Protein AF-A0A9Q0R8H6-F1 (afdb_monomer_lite)

Foldseek 3Di:
DVCVVDDPDDPDPVNVVVVVVVVVVVVVVPPDDPDDDAFEKEFEWEWDQDPVRFIWTKWFQFCDDDNHRDTDGQMDTADDPHDNQVRNQVSCCQAWVFGWDDWDWDDWDQDQPPHVVTGYIYTYTYTYTPDRPDATDGHDGGPGMGIDGPVVVVVCVVPCPVPVVVVVVVVVVCCCVVPVVCCCVVPVVVVVVCCCVVPVVVVCCCVVCCCCCVPVVVVVVCCCVPPVVVVVVVVCVVVCCCCCCVVVVCCCCVVVVCCCVPPVVVVVVVVVVVCCVPPPVVVVVPPPPPPDPPPVVVVVVVVVCVVVPVDD

Structure (mmCIF, N/CA/C/O backbone):
data_AF-A0A9Q0R8H6-F1
#
_entry.id   AF-A0A9Q0R8H6-F1
#
loop_
_atom_site.group_PDB
_atom_site.id
_atom_site.type_symbol
_atom_site.label_atom_id
_atom_site.label_alt_id
_atom_site.label_comp_id
_atom_site.label_asym_id
_atom_site.label_entity_id
_atom_site.label_seq_id
_atom_site.pdbx_PDB_ins_code
_atom_site.Cartn_x
_atom_site.Cartn_y
_atom_site.Cartn_z
_atom_site.occupancy
_atom_site.B_iso_or_equiv
_atom_site.auth_seq_id
_atom_site.auth_comp_id
_atom_site.auth_asym_id
_atom_site.auth_atom_id
_atom_site.pdbx_PDB_model_num
ATOM 1 N N . MET A 1 1 ? -34.107 30.288 18.872 1.00 45.19 1 MET A N 1
ATOM 2 C CA . MET A 1 1 ? -32.702 30.709 18.652 1.00 45.19 1 MET A CA 1
ATOM 3 C C . MET A 1 1 ? -32.597 32.144 18.128 1.00 45.19 1 MET A C 1
ATOM 5 O O . MET A 1 1 ? -31.905 32.921 18.761 1.00 45.19 1 MET A O 1
ATOM 9 N N . LEU A 1 2 ? -33.315 32.544 17.066 1.00 39.12 2 LEU A N 1
ATOM 10 C CA . LEU A 1 2 ? -33.269 33.928 16.547 1.00 39.12 2 LEU A CA 1
ATOM 11 C C . LEU A 1 2 ? -33.950 34.992 17.438 1.00 39.12 2 LEU A C 1
ATOM 13 O O . LEU A 1 2 ? -33.496 36.128 17.455 1.00 39.12 2 LEU A O 1
ATOM 17 N N . GLU A 1 3 ? -34.973 34.644 18.226 1.00 43.97 3 GLU A N 1
ATOM 18 C CA . GLU A 1 3 ? -35.602 35.595 19.171 1.00 43.97 3 GLU A CA 1
ATOM 19 C C . GLU A 1 3 ? -34.730 35.931 20.391 1.00 43.97 3 GLU A C 1
ATOM 21 O O . GLU A 1 3 ? -34.920 36.974 21.003 1.00 43.97 3 GLU A O 1
ATOM 26 N N . ASN A 1 4 ? -33.736 35.097 20.721 1.00 52.31 4 ASN A N 1
ATOM 27 C CA . ASN A 1 4 ? -32.801 35.383 21.816 1.00 52.31 4 ASN A CA 1
ATOM 28 C C . ASN A 1 4 ? -31.619 36.260 21.373 1.00 52.31 4 ASN A C 1
ATOM 30 O O . ASN A 1 4 ? -30.891 36.759 22.224 1.00 52.31 4 ASN A O 1
ATOM 34 N N . PHE A 1 5 ? -31.414 36.439 20.063 1.00 49.72 5 PHE A N 1
ATOM 35 C CA . PHE A 1 5 ? -30.310 37.240 19.520 1.00 49.72 5 PHE A CA 1
ATOM 36 C C . PHE A 1 5 ? -30.688 38.716 19.339 1.00 49.72 5 PHE A C 1
ATOM 38 O O . PHE A 1 5 ? -29.840 39.598 19.416 1.00 49.72 5 PHE A O 1
ATOM 45 N N . PHE A 1 6 ? -31.976 38.991 19.135 1.00 50.50 6 PHE A N 1
ATOM 46 C CA . PHE A 1 6 ? -32.523 40.336 19.029 1.00 50.50 6 PHE A CA 1
ATOM 47 C C . PHE A 1 6 ? -33.477 40.515 20.203 1.00 50.50 6 PHE A C 1
ATOM 49 O O . PHE A 1 6 ? -34.621 40.072 20.134 1.00 50.50 6 PHE A O 1
ATOM 56 N N . GLY A 1 7 ? -32.980 41.077 21.308 1.00 45.81 7 GLY A N 1
ATOM 57 C CA . GLY A 1 7 ? -33.775 41.324 22.512 1.00 45.81 7 GLY A CA 1
ATOM 58 C C . GLY A 1 7 ? -35.126 41.978 22.197 1.00 45.81 7 GLY A C 1
ATOM 59 O O . GLY A 1 7 ? -35.294 42.599 21.150 1.00 45.81 7 GLY A O 1
ATOM 60 N N . LYS A 1 8 ? -36.101 41.809 23.100 1.00 49.22 8 LYS A N 1
ATOM 61 C CA . LYS A 1 8 ? -37.488 42.298 22.981 1.00 49.22 8 LYS A CA 1
ATOM 62 C C . LYS A 1 8 ? -37.566 43.828 22.793 1.00 49.22 8 LYS A C 1
ATOM 64 O O . LYS A 1 8 ? -37.945 44.546 23.709 1.00 49.22 8 LYS A O 1
ATOM 69 N N . SER A 1 9 ? -37.251 44.341 21.611 1.00 50.94 9 SER A N 1
ATOM 70 C CA . SER A 1 9 ? -37.537 45.714 21.203 1.00 50.94 9 SER A CA 1
ATOM 71 C C . SER A 1 9 ? -37.537 45.831 19.674 1.00 50.94 9 SER A C 1
ATOM 73 O O . SER A 1 9 ? -36.558 45.559 18.990 1.00 50.94 9 SER A O 1
ATOM 75 N N . ASN A 1 10 ? -38.704 46.207 19.143 1.00 53.12 10 ASN A N 1
ATOM 76 C CA . ASN A 1 10 ? -38.943 46.780 17.815 1.00 53.12 10 ASN A CA 1
ATOM 77 C C . ASN A 1 10 ? -38.142 46.206 16.633 1.00 53.12 10 ASN A C 1
ATOM 79 O O . ASN A 1 10 ? -37.457 46.928 15.911 1.00 53.12 10 ASN A O 1
ATOM 83 N N . LEU A 1 11 ? -38.342 44.921 16.333 1.00 54.12 11 LEU A N 1
ATOM 84 C CA . LEU A 1 11 ? -38.109 44.436 14.973 1.00 54.12 11 LEU A CA 1
ATOM 85 C C . LEU A 1 11 ? -39.125 45.115 14.042 1.00 54.12 11 LEU A C 1
ATOM 87 O O . LEU A 1 11 ? -40.318 44.802 14.084 1.00 54.12 11 LEU A O 1
ATOM 91 N N . THR A 1 12 ? -38.657 46.042 13.205 1.00 63.12 12 THR A N 1
ATOM 92 C CA . THR A 1 12 ? -39.459 46.622 12.124 1.00 63.12 12 THR A CA 1
ATOM 93 C C . THR A 1 12 ? -40.003 45.506 11.227 1.00 63.12 12 THR A C 1
ATOM 95 O O . 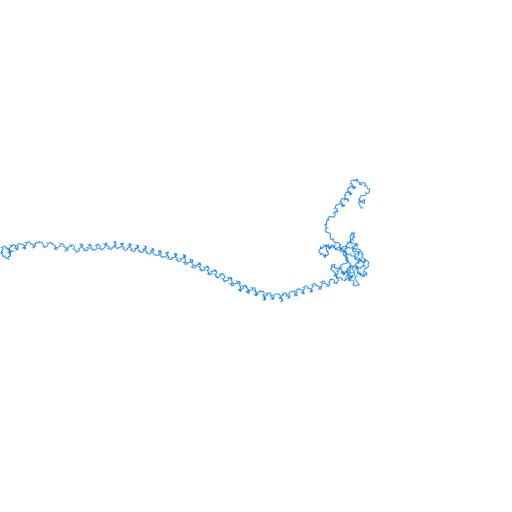THR A 1 12 ? -39.419 44.424 11.106 1.00 63.12 12 THR A O 1
ATOM 98 N N . ASN A 1 13 ? -41.140 45.754 10.570 1.00 58.62 13 ASN A N 1
ATOM 99 C CA . ASN A 1 13 ? -41.790 44.779 9.683 1.00 58.62 13 ASN A CA 1
ATOM 100 C C . ASN A 1 13 ? -40.827 44.230 8.602 1.00 58.62 13 ASN A C 1
ATOM 102 O O . ASN A 1 13 ? -40.983 43.101 8.139 1.00 58.62 13 ASN A O 1
ATOM 106 N N . CYS A 1 14 ? -39.794 45.006 8.250 1.00 55.69 14 CYS A N 1
ATOM 107 C CA . CYS A 1 14 ? -38.715 44.617 7.347 1.00 55.69 14 CYS A CA 1
ATOM 108 C C . CYS A 1 14 ? -37.808 43.520 7.928 1.00 55.69 14 CYS A C 1
ATOM 110 O O . CYS A 1 14 ? -37.552 42.534 7.245 1.00 55.69 14 CYS A O 1
ATOM 112 N N . SER A 1 15 ? -37.384 43.618 9.191 1.00 61.09 15 SER A N 1
ATOM 113 C CA . SER A 1 15 ? -36.496 42.628 9.822 1.00 61.09 15 SER A CA 1
ATOM 114 C C . SER A 1 15 ? -37.184 41.275 10.023 1.00 61.09 15 SER A C 1
ATOM 116 O O . SER A 1 15 ? -36.577 40.229 9.797 1.00 61.09 15 SER A O 1
ATOM 118 N N . LYS A 1 16 ? -38.483 41.275 10.361 1.00 63.62 16 LYS A N 1
ATOM 119 C CA . LYS A 1 16 ? -39.285 40.039 10.414 1.00 63.62 16 LYS A CA 1
ATOM 120 C C . LYS A 1 16 ? -39.476 39.426 9.027 1.00 63.62 16 LYS A C 1
ATOM 122 O O . LYS A 1 16 ? -39.297 38.220 8.876 1.00 63.62 16 LYS A O 1
ATOM 127 N N . LYS A 1 17 ? -39.779 40.240 8.006 1.00 66.06 17 LYS A N 1
ATOM 128 C CA . LYS A 1 17 ? -39.892 39.773 6.613 1.00 66.06 17 LYS A CA 1
ATOM 129 C C . LYS A 1 17 ? -38.563 39.253 6.066 1.00 66.06 17 LYS A C 1
ATOM 131 O O . LYS A 1 17 ? -38.577 38.245 5.375 1.00 66.06 17 LYS A O 1
ATOM 136 N N . PHE A 1 18 ? -37.435 39.868 6.416 1.00 69.69 18 PHE A N 1
ATOM 137 C CA . PHE A 1 18 ? -36.104 39.410 6.018 1.00 69.69 18 PHE A CA 1
ATOM 138 C C . PHE A 1 18 ? -35.715 38.098 6.714 1.00 69.69 18 PHE A C 1
ATOM 140 O O . PHE A 1 18 ? -35.241 37.176 6.056 1.00 69.69 18 PHE A O 1
ATOM 147 N N . GLY A 1 19 ? -36.005 37.956 8.013 1.00 70.00 19 GLY A N 1
ATOM 148 C CA . GLY A 1 19 ? -35.823 36.694 8.738 1.00 70.00 19 GLY A CA 1
ATOM 149 C C . GLY A 1 19 ? -36.680 35.554 8.172 1.00 70.00 19 GLY A C 1
ATOM 150 O O . GLY A 1 19 ? -36.177 34.455 7.939 1.00 70.00 19 GLY A O 1
ATOM 151 N N . LEU A 1 20 ? -37.956 35.820 7.871 1.00 67.31 20 LEU A N 1
ATOM 152 C CA . LEU A 1 20 ? -38.853 34.863 7.209 1.00 67.31 20 LEU A CA 1
ATOM 153 C C . LEU A 1 20 ? -38.397 34.534 5.782 1.00 67.31 20 LEU A C 1
ATOM 155 O O . LEU A 1 20 ? -38.400 33.364 5.409 1.00 67.31 20 LEU A O 1
ATOM 159 N N . PHE A 1 21 ? -37.951 35.530 5.012 1.00 69.75 21 PHE A N 1
ATOM 160 C CA . PHE A 1 21 ? -37.397 35.352 3.670 1.00 69.75 21 PHE A CA 1
ATOM 161 C C . PHE A 1 21 ? -36.134 34.488 3.692 1.00 69.75 21 PHE A C 1
ATOM 163 O O . PHE A 1 21 ? -36.005 33.593 2.861 1.00 69.75 21 PHE A O 1
ATOM 170 N N . LEU A 1 22 ? -35.231 34.688 4.656 1.00 70.00 22 LEU A N 1
ATOM 171 C CA . LEU A 1 22 ? -34.041 33.853 4.829 1.00 70.00 22 LEU A CA 1
ATOM 172 C C . LEU A 1 22 ? -34.412 32.414 5.181 1.00 70.00 22 LEU A C 1
ATOM 174 O O . LEU A 1 22 ? -33.943 31.495 4.522 1.00 70.00 22 LEU A O 1
ATOM 178 N N . VAL A 1 23 ? -35.294 32.190 6.159 1.00 71.38 23 VAL A N 1
ATOM 179 C CA . VAL A 1 23 ? -35.693 30.825 6.549 1.00 71.38 23 VAL A CA 1
ATOM 180 C C . VAL A 1 23 ? -36.439 30.110 5.414 1.00 71.38 23 VAL A C 1
ATOM 182 O O . VAL A 1 23 ? -36.194 28.928 5.166 1.00 71.38 23 VAL A O 1
ATOM 185 N N . GLN A 1 24 ? -37.324 30.809 4.697 1.00 63.03 24 GLN A N 1
ATOM 186 C CA . GLN A 1 24 ? -38.075 30.242 3.573 1.00 63.03 24 GLN A CA 1
ATOM 187 C C . GLN A 1 24 ? -37.185 29.976 2.351 1.00 63.03 24 GLN A C 1
ATOM 189 O O . GLN A 1 24 ? -37.351 28.937 1.711 1.00 63.03 24 GLN A O 1
ATOM 194 N N . ASN A 1 25 ? -36.220 30.851 2.045 1.00 58.81 25 ASN A N 1
ATOM 195 C CA . ASN A 1 25 ? -35.286 30.630 0.938 1.00 58.81 25 ASN A CA 1
ATOM 196 C C . ASN A 1 25 ? -34.197 29.619 1.265 1.00 58.81 25 ASN A C 1
ATOM 198 O O . ASN A 1 25 ? -33.849 28.851 0.380 1.00 58.81 25 ASN A O 1
ATOM 202 N N . LEU A 1 26 ? -33.717 29.543 2.510 1.00 59.69 26 LEU A N 1
ATOM 203 C CA . LEU A 1 26 ? -32.827 28.463 2.936 1.00 59.69 26 LEU A CA 1
ATOM 204 C C . LEU A 1 26 ? -33.548 27.118 2.788 1.00 59.69 26 LEU A C 1
ATOM 206 O O . LEU A 1 26 ? -33.026 26.214 2.152 1.00 59.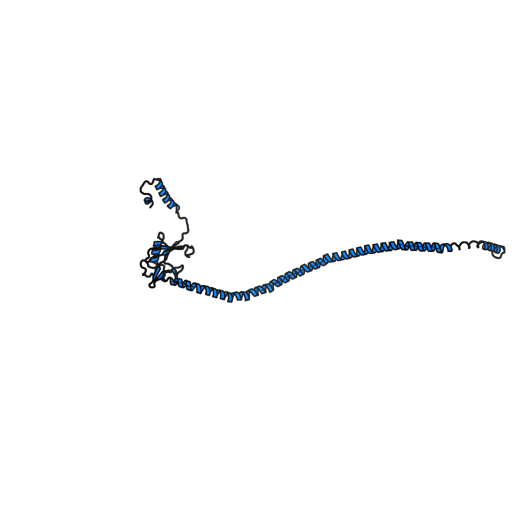69 26 LEU A O 1
ATOM 210 N N . LYS A 1 27 ? -34.803 26.992 3.241 1.00 58.19 27 LYS A N 1
ATOM 211 C CA . LYS A 1 27 ? -35.573 25.752 3.032 1.00 58.19 27 LYS A CA 1
ATOM 212 C C . LYS A 1 27 ? -35.828 25.425 1.551 1.00 58.19 27 LYS A C 1
ATOM 214 O O . LYS A 1 27 ? -35.852 24.248 1.206 1.00 58.19 27 LYS A O 1
ATOM 219 N N . LYS A 1 28 ? -36.004 26.429 0.679 1.00 53.75 28 LYS A N 1
ATOM 220 C CA . LYS A 1 28 ? -36.221 26.232 -0.769 1.00 53.75 28 LYS A CA 1
ATOM 221 C C . LYS A 1 28 ? -34.938 25.970 -1.570 1.00 53.75 28 LYS A C 1
ATOM 223 O O . LYS A 1 28 ? -35.008 25.255 -2.563 1.00 53.75 28 LYS A O 1
ATOM 228 N N . SER A 1 29 ? -33.783 26.506 -1.169 1.00 48.56 29 SER A N 1
ATOM 229 C CA . SER A 1 29 ? -32.511 26.344 -1.894 1.00 48.56 29 SER A CA 1
ATOM 230 C C . SER A 1 29 ? -31.803 25.013 -1.613 1.00 48.56 29 SER A C 1
ATOM 232 O O . SER A 1 29 ? -30.941 24.605 -2.390 1.00 48.56 29 SER A O 1
ATOM 234 N N . PHE A 1 30 ? -32.212 24.285 -0.569 1.00 54.06 30 PHE A N 1
ATOM 235 C CA . PHE A 1 30 ? -31.727 22.935 -0.262 1.00 54.06 30 PHE A CA 1
ATOM 236 C C . PHE A 1 30 ? -32.586 21.814 -0.881 1.00 54.06 30 PHE A C 1
ATOM 238 O O . PHE A 1 30 ? -32.627 20.702 -0.353 1.00 54.06 30 PHE A O 1
ATOM 245 N N . SER A 1 31 ? -33.248 22.048 -2.024 1.00 50.50 31 SER A N 1
ATOM 246 C CA . SER A 1 31 ? -33.823 20.954 -2.819 1.00 50.50 31 SER A CA 1
ATOM 247 C C . SER A 1 31 ? -32.695 20.096 -3.428 1.00 50.50 31 SER A C 1
ATOM 249 O O . SER A 1 31 ? -32.186 20.395 -4.508 1.00 50.50 31 SER A O 1
ATOM 251 N N . ASN A 1 32 ? -32.273 19.074 -2.672 1.00 57.19 32 ASN A N 1
ATOM 252 C CA . ASN A 1 32 ? -31.487 17.883 -3.031 1.00 57.19 32 ASN A CA 1
ATOM 253 C C . ASN A 1 32 ? -30.766 17.918 -4.395 1.00 57.19 32 ASN A C 1
ATOM 255 O O . ASN A 1 32 ? -31.099 17.164 -5.312 1.00 57.19 32 ASN A O 1
ATOM 259 N N . LYS A 1 33 ? -29.706 18.730 -4.517 1.00 53.47 33 LYS A N 1
ATOM 260 C CA . LYS A 1 33 ? -28.699 18.491 -5.558 1.00 53.47 33 LYS A CA 1
ATOM 261 C C . LYS A 1 33 ? -27.796 17.330 -5.138 1.00 53.47 33 LYS A C 1
ATOM 263 O O . LYS A 1 33 ? -27.305 17.245 -4.015 1.00 53.47 33 LYS A O 1
ATOM 268 N N . LYS A 1 34 ? -27.667 16.412 -6.091 1.00 66.50 34 LYS A N 1
ATOM 269 C CA . LYS A 1 34 ? -27.303 14.994 -6.019 1.00 66.50 34 LYS A CA 1
ATOM 270 C C . LYS A 1 34 ? -25.793 14.779 -5.827 1.00 66.50 34 LYS A C 1
ATOM 272 O O . LYS A 1 34 ? -25.155 14.129 -6.647 1.00 66.50 34 LYS A O 1
ATOM 277 N N . TYR A 1 35 ? -25.197 15.362 -4.789 1.00 72.00 35 TYR A N 1
ATOM 278 C CA . TYR A 1 35 ? -23.799 15.077 -4.454 1.00 72.00 35 TYR A CA 1
ATOM 279 C C . TYR A 1 35 ? -23.698 13.696 -3.807 1.00 72.00 35 TYR A C 1
ATOM 281 O O . TYR A 1 35 ? -24.468 13.382 -2.896 1.00 72.00 35 TYR A O 1
ATOM 289 N N . LYS A 1 36 ? -22.758 12.869 -4.282 1.00 85.38 36 LYS A N 1
ATOM 290 C CA . LYS A 1 36 ? -22.402 11.624 -3.595 1.00 85.38 36 LYS A CA 1
ATOM 291 C C . LYS A 1 36 ? -21.864 11.994 -2.212 1.00 85.38 36 LYS A C 1
ATOM 293 O O . LYS A 1 36 ? -21.003 12.864 -2.107 1.00 85.38 36 LYS A O 1
ATOM 298 N N . LYS A 1 37 ? -22.408 11.369 -1.171 1.00 89.62 37 LYS A N 1
ATOM 299 C CA . LYS A 1 37 ? -22.008 11.597 0.219 1.00 89.62 37 LYS A CA 1
ATOM 300 C C . LYS A 1 37 ? -21.233 10.374 0.702 1.00 89.62 37 LYS A C 1
ATOM 302 O O . LYS A 1 37 ? -21.691 9.265 0.422 1.00 89.62 37 LYS A O 1
ATOM 307 N N . PRO A 1 38 ? -20.097 10.555 1.388 1.00 94.06 38 PRO A N 1
ATOM 308 C CA . PRO A 1 38 ? -19.447 9.446 2.062 1.00 94.06 38 PRO A CA 1
ATOM 309 C C . PRO A 1 38 ? -20.307 8.971 3.234 1.00 94.06 38 PRO A C 1
ATOM 311 O O . PRO A 1 38 ? -21.046 9.761 3.831 1.00 94.06 38 PRO A O 1
ATOM 314 N N . SER A 1 39 ? -20.176 7.697 3.585 1.00 95.44 39 SER A N 1
ATOM 315 C CA . SER A 1 39 ? -20.686 7.195 4.861 1.00 95.44 39 SER A CA 1
ATOM 316 C C . SER A 1 39 ? -19.764 7.649 5.990 1.00 95.44 39 SER A C 1
ATOM 318 O O . SER A 1 39 ? -18.544 7.677 5.816 1.00 95.44 39 SER A O 1
ATOM 320 N N . ILE A 1 40 ? -20.332 7.997 7.143 1.00 97.06 40 ILE A N 1
ATOM 321 C CA . ILE A 1 40 ? -19.562 8.372 8.332 1.00 97.06 40 ILE A CA 1
ATOM 322 C C . ILE A 1 40 ? -19.536 7.184 9.287 1.00 97.06 40 ILE A C 1
ATOM 324 O O . ILE A 1 40 ? -20.582 6.610 9.589 1.00 97.06 40 ILE A O 1
ATOM 328 N N . THR A 1 41 ? -18.343 6.829 9.747 1.00 97.31 41 THR A N 1
ATOM 329 C CA . THR A 1 41 ? -18.125 5.806 10.771 1.00 97.31 41 THR A CA 1
ATOM 330 C C . THR A 1 41 ? -17.385 6.399 11.961 1.00 97.31 41 THR A C 1
ATOM 332 O O . THR A 1 41 ? -16.754 7.457 11.855 1.00 97.31 41 THR A O 1
ATOM 335 N N . VAL A 1 42 ? -17.463 5.719 13.094 1.00 98.12 42 VAL A N 1
ATOM 336 C CA . VAL A 1 42 ? -16.709 6.036 14.307 1.00 98.12 42 VAL A CA 1
ATOM 337 C C . VAL A 1 42 ? -15.904 4.824 14.741 1.00 98.12 42 VAL A C 1
ATOM 339 O O . VAL A 1 42 ? -16.356 3.701 14.567 1.00 98.12 42 VAL A O 1
ATOM 342 N N . ASP A 1 43 ? -14.725 5.059 15.305 1.00 97.75 43 ASP A N 1
ATOM 343 C CA . ASP A 1 43 ? -13.847 4.023 15.852 1.00 97.75 43 ASP A CA 1
ATOM 344 C C . ASP A 1 43 ? -13.386 4.446 17.261 1.00 97.75 43 ASP A C 1
ATOM 346 O O . ASP A 1 43 ? -12.850 5.543 17.448 1.00 97.75 43 ASP A O 1
ATOM 350 N N . ALA A 1 44 ? -13.576 3.585 18.258 1.00 97.31 44 ALA A N 1
ATOM 351 C CA . ALA A 1 44 ? -13.218 3.805 19.654 1.00 97.31 44 ALA A CA 1
ATOM 352 C C . ALA A 1 44 ? -11.809 3.266 19.961 1.00 97.31 44 ALA A C 1
ATOM 354 O O . ALA A 1 44 ? -11.563 2.060 19.998 1.00 97.31 44 ALA A O 1
ATOM 355 N N . GLY A 1 45 ? -10.877 4.174 20.236 1.00 96.50 45 GLY A N 1
ATOM 356 C CA . GLY A 1 45 ? -9.581 3.891 20.839 1.00 96.50 45 GLY A CA 1
ATOM 357 C C . GLY A 1 45 ? -9.689 3.884 22.361 1.00 96.50 45 GLY A C 1
ATOM 358 O O . GLY A 1 45 ? -9.645 4.936 22.997 1.00 96.50 45 GLY A O 1
ATOM 359 N N . VAL A 1 46 ? -9.792 2.695 22.948 1.00 96.62 46 VAL A N 1
ATOM 360 C CA . VAL A 1 46 ? -9.826 2.504 24.404 1.00 96.62 46 VAL A CA 1
ATOM 361 C C . VAL A 1 46 ? -8.522 1.866 24.857 1.00 96.62 46 VAL A C 1
ATOM 363 O O . VAL A 1 46 ? -8.045 0.912 24.240 1.00 96.62 46 VAL A O 1
ATOM 366 N N . HIS A 1 47 ? -7.949 2.375 25.945 1.00 94.38 47 HIS A N 1
ATOM 367 C CA . HIS A 1 47 ? -6.748 1.807 26.540 1.00 94.38 47 HIS A CA 1
ATOM 368 C C . HIS A 1 47 ? -6.880 1.668 28.055 1.00 94.38 47 HIS A C 1
ATOM 370 O O . HIS A 1 47 ? -7.642 2.389 28.700 1.00 94.38 47 HIS A O 1
ATOM 376 N N . ARG A 1 48 ? -6.100 0.751 28.625 1.00 93.31 48 ARG A N 1
ATOM 377 C CA . ARG A 1 48 ? -5.929 0.593 30.072 1.00 93.31 48 ARG A CA 1
ATOM 378 C C . ARG A 1 48 ? -4.515 0.122 30.393 1.00 93.31 48 ARG A C 1
ATOM 380 O O . ARG A 1 48 ? -3.787 -0.311 29.505 1.00 93.31 48 ARG A O 1
ATOM 387 N N . PHE A 1 49 ? -4.143 0.181 31.666 1.00 91.06 49 PHE A N 1
ATOM 388 C CA . PHE A 1 49 ? -2.937 -0.480 32.162 1.00 91.06 49 PHE A CA 1
ATOM 389 C C . PHE A 1 49 ? -3.313 -1.797 32.833 1.00 91.06 49 PHE A C 1
ATOM 391 O O . PHE A 1 49 ? -4.192 -1.820 33.697 1.00 91.06 49 PHE A O 1
ATOM 398 N N . ASN A 1 50 ? -2.642 -2.882 32.454 1.00 87.81 50 ASN A N 1
ATOM 399 C CA . ASN A 1 50 ? -2.863 -4.188 33.068 1.00 87.81 50 ASN A CA 1
ATOM 400 C C . ASN A 1 50 ? -2.181 -4.307 34.441 1.00 87.81 50 ASN A C 1
ATOM 402 O O . ASN A 1 50 ? -1.512 -3.387 34.922 1.00 87.81 50 ASN A O 1
ATOM 406 N N . HIS A 1 51 ? -2.307 -5.472 35.081 1.00 86.62 51 HIS A N 1
ATOM 407 C CA . HIS A 1 51 ? -1.701 -5.739 36.392 1.00 86.62 51 HIS A CA 1
ATOM 408 C C . HIS A 1 51 ? -0.169 -5.590 36.418 1.00 86.62 51 HIS A C 1
ATOM 410 O O . HIS A 1 51 ? 0.403 -5.359 37.482 1.00 86.62 51 HIS A O 1
ATOM 416 N N . LYS A 1 52 ? 0.494 -5.688 35.260 1.00 88.31 52 LYS A N 1
ATOM 417 C CA . LYS A 1 52 ? 1.942 -5.505 35.091 1.00 88.31 52 LYS A CA 1
ATOM 418 C C . LYS A 1 52 ? 2.331 -4.064 34.734 1.00 88.31 52 LYS A C 1
ATOM 420 O O . LYS A 1 52 ? 3.508 -3.802 34.516 1.00 88.31 52 LYS A O 1
ATOM 425 N N . LYS A 1 53 ? 1.374 -3.125 34.719 1.00 89.12 53 LYS A N 1
ATOM 426 C CA . LYS A 1 53 ? 1.540 -1.730 34.265 1.00 89.12 53 LYS A CA 1
ATOM 427 C C . LYS A 1 53 ? 1.911 -1.604 32.782 1.00 89.12 53 LYS A C 1
ATOM 429 O O . LYS A 1 53 ? 2.484 -0.596 32.377 1.00 89.12 53 LYS A O 1
ATOM 434 N N . GLU A 1 54 ? 1.568 -2.596 31.970 1.00 90.19 54 GLU A N 1
ATOM 435 C CA . GLU A 1 54 ? 1.714 -2.516 30.517 1.00 90.19 54 GLU A CA 1
ATOM 436 C C . GLU A 1 54 ? 0.455 -1.894 29.908 1.00 90.19 54 GLU A C 1
ATOM 438 O O . GLU A 1 54 ? -0.658 -2.141 30.378 1.00 90.19 54 GLU A O 1
ATOM 443 N N . LEU A 1 55 ? 0.639 -1.071 28.873 1.00 91.62 55 LEU A N 1
ATOM 444 C CA . LEU A 1 55 ? -0.461 -0.464 28.131 1.00 91.62 55 LEU A CA 1
ATOM 445 C C . LEU A 1 55 ? -1.130 -1.518 27.242 1.00 91.62 55 LEU A C 1
ATOM 447 O O . LEU A 1 55 ? -0.490 -2.097 26.361 1.00 91.62 55 LEU A O 1
ATOM 451 N N . GLU A 1 56 ? -2.426 -1.714 27.442 1.00 93.56 56 GLU A N 1
ATOM 452 C CA . GLU A 1 56 ? -3.276 -2.549 26.602 1.00 93.56 56 GLU A CA 1
ATOM 453 C C . GLU A 1 56 ? -4.287 -1.690 25.852 1.00 93.56 56 GLU A C 1
ATOM 455 O O . GLU A 1 56 ? -4.815 -0.715 26.394 1.00 93.56 56 GLU A O 1
ATOM 460 N N . ILE A 1 57 ? -4.578 -2.082 24.614 1.00 94.88 57 ILE A N 1
ATOM 461 C CA . ILE A 1 57 ? -5.597 -1.458 23.770 1.00 94.88 57 ILE A CA 1
ATOM 462 C C . ILE A 1 57 ? -6.753 -2.426 23.535 1.00 94.88 57 ILE A C 1
ATOM 464 O O . ILE A 1 57 ? -6.540 -3.627 23.360 1.00 94.88 57 ILE A O 1
ATOM 468 N N . LEU A 1 58 ? -7.976 -1.903 23.544 1.00 95.81 58 LEU A N 1
ATOM 469 C CA . LEU A 1 58 ? -9.172 -2.670 23.216 1.00 95.81 58 LEU A CA 1
ATOM 470 C C . LEU A 1 58 ? -9.252 -2.876 21.708 1.00 95.81 58 LEU A C 1
ATOM 472 O O . LEU A 1 58 ? -9.207 -1.911 20.943 1.00 95.81 58 LEU A O 1
ATOM 476 N N . LEU A 1 59 ? -9.422 -4.125 21.294 1.00 95.00 59 LEU A N 1
ATOM 477 C CA . LEU A 1 59 ? -9.648 -4.484 19.903 1.00 95.00 59 LEU A CA 1
ATOM 478 C C . LEU A 1 59 ? -10.740 -5.542 19.799 1.00 95.00 59 LEU A C 1
ATOM 480 O O . LEU A 1 59 ? -10.919 -6.382 20.686 1.00 95.00 59 LEU A O 1
ATOM 484 N N . ILE A 1 60 ? -11.431 -5.527 18.666 1.00 93.06 60 ILE A N 1
ATOM 485 C CA . ILE A 1 60 ? -12.377 -6.567 18.281 1.00 93.06 60 ILE A CA 1
ATOM 486 C C . ILE A 1 60 ? -11.806 -7.403 17.143 1.00 93.06 60 ILE A C 1
ATOM 488 O O . ILE A 1 60 ? -11.039 -6.925 16.306 1.00 93.06 60 ILE A O 1
ATOM 492 N N . LYS A 1 61 ? -12.206 -8.669 17.077 1.00 91.00 61 LYS A N 1
ATOM 493 C CA . LYS A 1 61 ? -11.986 -9.525 15.915 1.00 91.00 61 LYS A CA 1
ATOM 494 C C . LYS A 1 61 ? -13.241 -9.489 15.056 1.00 91.00 61 LYS A C 1
ATOM 496 O O . LYS A 1 61 ? -14.283 -9.993 15.473 1.00 91.00 61 LYS A O 1
ATOM 501 N N . ARG A 1 62 ? -13.151 -8.919 13.855 1.00 86.56 62 ARG A N 1
ATOM 502 C CA . ARG A 1 62 ? -14.315 -8.726 12.974 1.00 86.56 62 ARG A CA 1
ATOM 503 C C . ARG A 1 62 ? -14.984 -10.056 12.620 1.00 86.56 62 ARG A C 1
ATOM 505 O O . ARG A 1 62 ? -14.322 -10.973 12.124 1.00 86.56 62 ARG A O 1
ATOM 512 N N . LYS A 1 63 ? -16.302 -10.152 12.805 1.00 87.50 63 LYS A N 1
ATOM 513 C CA . LYS A 1 63 ? -17.104 -11.337 12.445 1.00 87.50 63 LYS A CA 1
ATOM 514 C C . LYS A 1 63 ? -17.468 -11.383 10.958 1.00 87.50 63 LYS A C 1
ATOM 516 O O . LYS A 1 63 ? -17.529 -12.467 10.369 1.00 87.50 63 LYS A O 1
ATOM 521 N N . ASN A 1 64 ? -17.652 -10.210 10.353 1.00 82.19 64 ASN A N 1
ATOM 522 C CA . ASN A 1 64 ? -18.229 -10.034 9.021 1.00 82.19 64 ASN A CA 1
ATOM 523 C C . ASN A 1 64 ? -17.205 -9.499 7.995 1.00 82.19 64 ASN A C 1
ATOM 525 O O . ASN A 1 64 ? -16.326 -8.712 8.358 1.00 82.19 64 ASN A O 1
ATOM 529 N N . PRO A 1 65 ? -17.292 -9.897 6.707 1.00 79.12 65 PRO A N 1
ATOM 530 C CA . PRO A 1 65 ? -16.544 -9.258 5.622 1.00 79.12 65 PRO A CA 1
ATOM 531 C C . PRO A 1 65 ? -16.903 -7.765 5.470 1.00 79.12 65 PRO A C 1
ATOM 533 O O . PRO A 1 65 ? -18.024 -7.378 5.797 1.00 79.12 65 PRO A O 1
ATOM 536 N N . PRO A 1 66 ? -16.006 -6.916 4.936 1.00 81.69 66 PRO A N 1
ATOM 537 C CA . PRO A 1 66 ? -14.607 -7.183 4.601 1.00 81.69 66 PRO A CA 1
ATOM 538 C C . PRO A 1 66 ? -13.736 -7.367 5.856 1.00 81.69 66 PRO A C 1
ATOM 540 O O . PRO A 1 66 ? -14.120 -6.986 6.964 1.00 81.69 66 PRO A O 1
ATOM 543 N N . PHE A 1 67 ? -12.554 -7.964 5.672 1.00 83.62 67 PHE A N 1
ATOM 544 C CA . PHE A 1 67 ? -11.563 -8.199 6.736 1.00 83.62 67 PHE A CA 1
ATOM 545 C C . PHE A 1 67 ? -12.053 -9.098 7.883 1.00 83.62 67 PHE A C 1
ATOM 547 O O . PHE A 1 67 ? -11.628 -8.950 9.028 1.00 83.62 67 PHE A O 1
ATOM 554 N N . LYS A 1 68 ? -12.930 -10.068 7.588 1.00 84.81 68 LYS A N 1
ATOM 555 C CA . LYS A 1 68 ? -13.346 -11.090 8.560 1.00 84.81 68 LYS A CA 1
ATOM 556 C C . LYS A 1 68 ? -12.115 -11.723 9.222 1.00 84.81 68 LYS A C 1
ATOM 558 O O . LYS A 1 68 ? -11.145 -12.059 8.546 1.00 84.81 68 LYS A O 1
ATOM 563 N N . GLY A 1 69 ? -12.151 -11.861 10.543 1.00 86.00 69 GLY A N 1
ATOM 564 C CA . GLY A 1 69 ? -11.072 -12.437 11.342 1.00 86.00 69 GLY A CA 1
ATOM 565 C C . GLY A 1 69 ? -9.897 -11.502 11.647 1.00 86.00 69 GLY A C 1
ATOM 566 O O . GLY A 1 69 ? -9.029 -11.909 12.415 1.00 86.00 69 GLY A O 1
ATOM 567 N N . HIS A 1 70 ? -9.863 -10.281 11.106 1.00 86.12 70 HIS A N 1
ATOM 568 C CA . HIS A 1 70 ? -8.821 -9.302 11.423 1.00 86.12 70 HIS A CA 1
ATOM 569 C C . HIS A 1 70 ? -9.166 -8.530 12.699 1.00 86.12 70 HIS A C 1
ATOM 571 O O . HIS A 1 70 ? -10.344 -8.364 13.034 1.00 86.12 70 HIS A O 1
ATOM 577 N N . PHE A 1 71 ? -8.130 -8.049 13.390 1.00 90.19 71 PHE A N 1
ATOM 578 C CA . PHE A 1 71 ? -8.293 -7.101 14.486 1.00 90.19 71 PHE A CA 1
ATOM 579 C C . PHE A 1 71 ? -8.679 -5.723 13.949 1.00 90.19 71 PHE A C 1
ATOM 581 O O . PHE A 1 71 ? -8.135 -5.266 12.943 1.00 90.19 71 PHE A O 1
ATOM 588 N N . ALA A 1 72 ? -9.611 -5.071 14.630 1.00 90.94 72 ALA A N 1
ATOM 589 C CA . ALA A 1 72 ? -10.059 -3.720 14.339 1.00 90.94 72 ALA A CA 1
ATOM 590 C C . ALA A 1 72 ? -10.356 -2.973 15.642 1.00 90.94 72 ALA A C 1
ATOM 592 O O . ALA A 1 72 ? -10.544 -3.592 16.694 1.00 90.94 72 ALA A O 1
ATOM 593 N N . PHE A 1 73 ? -10.408 -1.645 15.556 1.00 94.00 73 PHE A N 1
ATOM 594 C CA . PHE A 1 73 ? -11.043 -0.854 16.601 1.00 94.00 73 PHE A CA 1
ATOM 595 C C . PHE A 1 73 ? -12.528 -1.205 16.673 1.00 94.00 73 PHE A C 1
ATOM 597 O O . PHE A 1 73 ? -13.114 -1.659 15.689 1.00 94.00 73 PHE A O 1
ATOM 604 N N . CYS A 1 74 ? -13.094 -1.020 17.859 1.00 93.00 74 CYS A N 1
ATOM 605 C CA . CYS A 1 74 ? -14.528 -1.116 18.051 1.00 93.00 74 CYS A CA 1
ATOM 606 C C . CYS A 1 74 ? -15.196 0.081 17.372 1.00 93.00 74 CYS A C 1
ATOM 608 O O . CYS A 1 74 ? -14.754 1.211 17.589 1.00 93.00 74 CYS A O 1
ATOM 610 N N . GLY A 1 75 ? -16.205 -0.138 16.539 1.00 93.81 75 GLY A N 1
ATOM 611 C CA . GLY A 1 75 ? -16.755 0.951 15.751 1.00 93.81 75 GLY A CA 1
ATOM 612 C C . GLY A 1 75 ? -17.738 0.540 14.671 1.00 93.81 75 GLY A C 1
ATOM 613 O O . GLY A 1 75 ? -17.699 -0.565 14.136 1.00 93.81 75 GLY A O 1
ATOM 614 N N . GLY A 1 76 ? -18.560 1.503 14.270 1.00 94.12 76 GLY A N 1
ATOM 615 C CA . GLY A 1 76 ? -19.641 1.284 13.324 1.00 94.12 76 GLY A CA 1
ATOM 616 C C . GLY A 1 76 ? -20.080 2.560 12.624 1.00 94.12 76 GLY A C 1
ATOM 617 O O . GLY A 1 76 ? -19.356 3.561 12.574 1.00 94.12 76 GLY A O 1
ATOM 618 N N . PHE A 1 77 ? -21.249 2.497 11.993 1.00 96.12 77 PHE A N 1
ATOM 619 C CA . PHE A 1 77 ? -21.805 3.621 11.246 1.00 96.12 77 PHE A CA 1
ATOM 620 C C . PHE A 1 77 ? -22.518 4.593 12.186 1.00 96.12 77 PHE A C 1
ATOM 622 O O . PHE A 1 77 ? -23.213 4.194 13.115 1.00 96.12 77 PHE A O 1
ATOM 629 N N . VAL A 1 78 ? -22.380 5.888 11.901 1.00 97.56 78 VAL A N 1
ATOM 630 C CA . VAL A 1 78 ? -23.164 6.913 12.596 1.00 97.56 78 VAL A CA 1
ATOM 631 C C . VAL A 1 78 ? -24.578 6.914 12.029 1.00 97.56 78 VAL A C 1
ATOM 633 O O . VAL A 1 78 ? -24.759 7.131 10.823 1.00 97.56 78 VAL A O 1
ATOM 636 N N . ASP A 1 79 ? -25.575 6.718 12.891 1.00 95.50 79 ASP A N 1
ATOM 637 C CA . ASP A 1 79 ? -26.971 6.736 12.474 1.00 95.50 79 ASP A CA 1
ATOM 638 C C . ASP A 1 79 ? -27.406 8.131 12.018 1.00 95.50 79 ASP A C 1
ATOM 640 O O . ASP A 1 79 ? -26.889 9.174 12.436 1.00 95.50 79 ASP A O 1
ATOM 644 N N . TYR A 1 80 ? -28.396 8.182 11.128 1.00 92.31 80 TYR A N 1
ATOM 645 C CA . TYR A 1 80 ? -28.867 9.457 10.601 1.00 92.31 80 TYR A CA 1
ATOM 646 C C . TYR A 1 80 ? -29.442 10.345 11.717 1.00 92.31 80 TYR A C 1
ATOM 648 O O . TYR A 1 80 ? -30.454 10.022 12.334 1.00 92.31 80 TYR A O 1
ATOM 656 N N . GLY A 1 81 ? -28.823 11.509 11.931 1.00 92.88 81 GLY A N 1
ATOM 657 C CA . GLY A 1 81 ? -29.203 12.447 12.992 1.00 92.88 81 GLY A CA 1
ATOM 658 C C . GLY A 1 81 ? -28.550 12.165 14.351 1.00 92.88 81 GLY A C 1
ATOM 659 O O . GLY A 1 81 ? -28.774 12.931 15.290 1.00 92.88 81 GLY A O 1
ATOM 660 N N . GLU A 1 82 ? -27.726 11.122 14.459 1.00 96.56 82 GLU A N 1
ATOM 661 C CA . GLU A 1 82 ? -26.937 10.816 15.650 1.00 96.56 82 GLU A CA 1
ATOM 662 C C . GLU A 1 82 ? -25.679 11.701 15.723 1.00 96.56 82 GLU A C 1
ATOM 664 O O . GLU A 1 82 ? -25.048 12.025 14.715 1.00 96.56 82 GLU A O 1
ATOM 669 N N . ASN A 1 83 ? -25.306 12.123 16.936 1.00 97.19 83 ASN A N 1
ATOM 670 C CA . ASN A 1 83 ? -24.021 12.787 17.156 1.00 97.19 83 ASN A CA 1
ATOM 671 C C . ASN A 1 83 ? -22.908 11.716 17.168 1.00 97.19 83 ASN A C 1
ATOM 673 O O . ASN A 1 83 ? -23.039 10.766 17.940 1.00 97.19 83 ASN A O 1
ATOM 677 N N . PRO A 1 84 ? -21.808 11.868 16.405 1.00 97.88 84 PRO A N 1
ATOM 678 C CA . PRO A 1 84 ? -20.704 10.905 16.395 1.00 97.88 84 PRO A CA 1
ATOM 679 C C . PRO A 1 84 ? -20.126 10.552 17.775 1.00 97.88 84 PRO A C 1
ATOM 681 O O . PRO A 1 84 ? -19.770 9.404 18.011 1.00 97.88 84 PRO A O 1
ATOM 684 N N . GLU A 1 85 ? -20.090 11.497 18.719 1.00 98.31 85 GLU A N 1
ATOM 685 C CA . GLU A 1 85 ? -19.659 11.241 20.102 1.00 98.31 85 GLU A CA 1
ATOM 686 C C . GLU A 1 85 ? -20.607 10.288 20.841 1.00 98.31 85 GLU A C 1
ATOM 688 O O . GLU A 1 85 ? -20.171 9.509 21.679 1.00 98.31 85 GLU A O 1
ATOM 693 N N . LYS A 1 86 ? -21.908 10.325 20.534 1.00 98.19 86 LYS A N 1
ATOM 694 C CA . LYS A 1 86 ? -22.872 9.354 21.071 1.00 98.19 86 LYS A CA 1
ATOM 695 C C . LYS A 1 86 ? -22.758 8.016 20.353 1.00 98.19 86 LYS A C 1
ATOM 697 O O . LYS A 1 86 ? -22.757 6.990 21.022 1.00 98.19 86 LYS A O 1
ATOM 702 N N . SER A 1 87 ? -22.597 8.058 19.031 1.00 98.06 87 SER A N 1
ATOM 703 C CA . SER A 1 87 ? -22.411 6.868 18.202 1.00 98.06 87 SER A CA 1
ATOM 704 C C . SER A 1 87 ? -21.222 6.046 18.693 1.00 98.06 87 SER A C 1
ATOM 706 O O . SER A 1 87 ? -21.378 4.863 18.951 1.00 98.06 87 SER A O 1
ATOM 708 N N . VAL A 1 88 ? -20.064 6.662 18.962 1.00 98.44 88 VAL A N 1
ATOM 709 C CA . VAL A 1 88 ? -18.880 5.897 19.392 1.00 98.44 88 VAL A CA 1
ATOM 710 C C . VAL A 1 88 ? -19.051 5.236 20.763 1.00 98.44 88 VAL A C 1
ATOM 712 O O . VAL A 1 88 ? -18.521 4.154 20.992 1.00 98.44 88 VAL A O 1
ATOM 715 N N . LEU A 1 89 ? -19.814 5.854 21.671 1.00 98.31 89 LEU A N 1
ATOM 716 C CA . LEU A 1 89 ? -20.139 5.255 22.968 1.00 98.31 89 LEU A CA 1
ATOM 717 C C . LEU A 1 89 ? -21.169 4.125 22.835 1.00 98.31 89 LEU A C 1
ATOM 719 O O . LEU A 1 89 ? -21.061 3.129 23.547 1.00 98.31 89 LEU A O 1
ATOM 723 N N . ARG A 1 90 ? -22.143 4.272 21.927 1.00 97.88 90 ARG A N 1
ATOM 724 C CA . ARG A 1 90 ? -23.119 3.229 21.591 1.00 97.88 90 ARG A CA 1
ATOM 725 C C . ARG A 1 90 ? -22.425 2.012 20.980 1.00 97.88 90 ARG A C 1
ATOM 727 O O . ARG A 1 90 ? -22.583 0.924 21.514 1.00 97.88 90 ARG A O 1
ATOM 734 N N . GLU A 1 91 ? -21.607 2.212 19.949 1.00 97.19 91 GLU A N 1
ATOM 735 C CA . GLU A 1 91 ? -20.842 1.146 19.283 1.00 97.19 91 GLU A CA 1
ATOM 736 C C . GLU A 1 91 ? -19.922 0.419 20.277 1.00 97.19 91 GLU A C 1
ATOM 738 O O . GLU A 1 91 ? -19.896 -0.810 20.320 1.00 97.19 91 GLU A O 1
ATOM 743 N N . LEU A 1 92 ? -19.241 1.165 21.164 1.00 97.12 92 LEU A N 1
ATOM 744 C CA . LEU A 1 92 ? -18.446 0.574 22.246 1.00 97.12 92 LEU A CA 1
ATOM 745 C C . LEU A 1 92 ? -19.273 -0.371 23.120 1.00 97.12 92 LEU A C 1
ATOM 747 O O . LEU A 1 92 ? -18.829 -1.482 23.428 1.00 97.12 92 LEU A O 1
ATOM 751 N N . LYS A 1 93 ? -20.480 0.054 23.498 1.00 96.56 93 LYS A N 1
ATOM 752 C CA . LYS A 1 93 ? -21.378 -0.753 24.315 1.00 96.56 93 LYS A CA 1
ATOM 753 C C . LYS A 1 93 ? -21.906 -1.968 23.555 1.00 96.56 93 LYS A C 1
ATOM 755 O O . LYS A 1 93 ? -21.916 -3.059 24.117 1.00 96.56 93 LYS A O 1
ATOM 760 N N . GLU A 1 94 ? -22.313 -1.792 22.305 1.00 94.50 94 GLU A N 1
ATOM 761 C CA . GLU A 1 94 ? -22.903 -2.840 21.467 1.00 94.50 94 GLU A CA 1
ATOM 762 C C . GLU A 1 94 ? -21.893 -3.933 21.106 1.00 94.50 94 GLU A C 1
ATOM 764 O O . GLU A 1 94 ? -22.226 -5.112 21.187 1.00 94.50 94 GLU A O 1
ATOM 769 N N . GLU A 1 95 ? -20.647 -3.588 20.770 1.00 94.06 95 GLU A N 1
ATOM 770 C CA . GLU A 1 95 ? -19.662 -4.581 20.324 1.00 94.06 95 GLU A CA 1
ATOM 771 C C . GLU A 1 95 ? -18.854 -5.220 21.461 1.00 94.06 95 GLU A C 1
ATOM 773 O O . GLU A 1 95 ? -18.286 -6.301 21.267 1.00 94.06 95 GLU A O 1
ATOM 778 N N . THR A 1 96 ? -18.754 -4.558 22.621 1.00 95.50 96 THR A N 1
ATOM 779 C CA . THR A 1 96 ? -17.855 -4.991 23.711 1.00 95.50 96 THR A CA 1
ATOM 780 C C . THR A 1 96 ? -18.502 -5.073 25.095 1.00 95.50 96 THR A C 1
ATOM 782 O O . THR A 1 96 ? -17.836 -5.466 26.054 1.00 95.50 96 THR A O 1
ATOM 785 N N . ASN A 1 97 ? -19.776 -4.688 25.233 1.00 96.00 97 ASN A N 1
ATOM 786 C CA . ASN A 1 97 ? -20.498 -4.562 26.506 1.00 96.00 97 ASN A CA 1
ATOM 787 C C . ASN A 1 97 ? -19.857 -3.580 27.520 1.00 96.00 97 ASN A C 1
ATOM 789 O O . ASN A 1 97 ? -20.268 -3.516 28.684 1.00 96.00 97 ASN A O 1
ATOM 793 N N . LEU A 1 98 ? -18.880 -2.772 27.096 1.00 96.69 98 LEU A N 1
ATOM 794 C CA . LEU A 1 98 ? -18.202 -1.788 27.939 1.00 96.69 98 LEU A CA 1
ATOM 795 C C . LEU A 1 98 ? -18.896 -0.426 27.878 1.00 96.69 98 LEU A C 1
ATOM 797 O O . LEU A 1 98 ? -19.264 0.057 26.812 1.00 96.69 98 LEU A O 1
ATOM 801 N N . ASP A 1 99 ? -19.017 0.229 29.030 1.00 97.38 99 ASP A N 1
ATOM 802 C CA . ASP A 1 99 ? -19.521 1.597 29.110 1.00 97.38 99 ASP A CA 1
ATOM 803 C C . ASP A 1 99 ? -18.365 2.607 29.083 1.00 97.38 99 ASP A C 1
ATOM 805 O O . ASP A 1 99 ? -17.443 2.559 29.910 1.00 97.38 99 ASP A O 1
ATOM 809 N N . GLY A 1 100 ? -18.432 3.537 28.128 1.00 97.19 100 GLY A N 1
ATOM 810 C CA . GLY A 1 100 ? -17.442 4.592 27.921 1.00 97.19 100 GLY A CA 1
ATOM 811 C C . GLY A 1 100 ? -17.943 5.994 28.278 1.00 97.19 100 GLY A C 1
ATOM 812 O O . GLY A 1 100 ? -19.142 6.243 28.401 1.00 97.19 100 GLY A O 1
ATOM 813 N N . LYS A 1 101 ? -17.011 6.939 28.412 1.00 97.94 101 LYS A N 1
ATOM 814 C CA . LYS A 1 101 ? -17.270 8.373 28.610 1.00 97.94 101 LYS A CA 1
ATOM 815 C C . LYS A 1 101 ? -16.165 9.227 27.978 1.00 97.94 101 LYS A C 1
ATOM 817 O O . LYS A 1 101 ? -15.125 8.710 27.583 1.00 97.94 101 LYS A O 1
ATOM 822 N N . ASN A 1 102 ? -16.388 10.541 27.932 1.00 97.75 102 ASN A N 1
ATOM 823 C CA . ASN A 1 102 ? -15.424 11.542 27.455 1.00 97.75 102 ASN A CA 1
ATOM 824 C C . ASN A 1 102 ? -14.819 11.237 26.066 1.00 97.75 102 ASN A C 1
ATOM 826 O O . ASN A 1 102 ? -13.598 11.194 25.941 1.00 97.75 102 ASN A O 1
ATOM 830 N N . PRO A 1 103 ? -15.631 11.015 25.019 1.00 97.62 103 PRO A N 1
ATOM 831 C CA . PRO A 1 103 ? -15.097 10.789 23.682 1.00 97.62 103 PRO A CA 1
ATOM 832 C C . PRO A 1 103 ? -14.330 12.029 23.193 1.00 97.62 103 PRO A C 1
ATOM 834 O O . PRO A 1 103 ? -14.905 13.106 23.053 1.00 97.62 103 PRO A O 1
ATOM 837 N N . VAL A 1 104 ? -13.036 11.880 22.896 1.00 97.38 104 VAL A N 1
ATOM 838 C CA . VAL A 1 104 ? -12.183 12.942 22.334 1.00 97.38 104 VAL A CA 1
ATOM 839 C C . VAL A 1 104 ? -11.626 12.500 20.990 1.00 97.38 104 VAL A C 1
ATOM 841 O O . VAL A 1 104 ? -10.919 11.501 20.897 1.00 97.38 104 VAL A O 1
ATOM 844 N N . ILE A 1 105 ? -11.920 13.245 19.927 1.00 96.69 105 ILE A N 1
ATOM 845 C CA . ILE A 1 105 ? -11.431 12.905 18.589 1.00 96.69 105 ILE A CA 1
ATOM 846 C C . ILE A 1 105 ? -9.901 13.026 18.515 1.00 96.69 105 ILE A C 1
ATOM 848 O O . ILE A 1 105 ? -9.335 14.049 18.897 1.00 96.69 105 ILE A O 1
ATOM 852 N N . PHE A 1 106 ? -9.225 12.000 17.994 1.00 94.19 106 PHE A N 1
ATOM 853 C CA . PHE A 1 106 ? -7.767 12.012 17.803 1.00 94.19 106 PHE A CA 1
ATOM 854 C C . PHE A 1 106 ? -7.337 11.803 16.350 1.00 94.19 106 PHE A C 1
ATOM 856 O O . PHE A 1 106 ? -6.213 12.152 15.986 1.00 94.19 106 PHE A O 1
ATOM 863 N N . ALA A 1 107 ? -8.201 11.251 15.492 1.00 94.19 107 ALA A N 1
ATOM 864 C CA . ALA A 1 107 ? -7.900 11.129 14.072 1.00 94.19 107 ALA A CA 1
ATOM 865 C C . ALA A 1 107 ? -9.155 11.136 13.196 1.00 94.19 107 ALA A C 1
ATOM 867 O O . ALA A 1 107 ? -10.216 10.656 13.574 1.00 94.19 107 ALA A O 1
ATOM 868 N N . VAL A 1 108 ? -8.990 11.631 11.970 1.00 95.50 108 VAL A N 1
ATOM 869 C CA . VAL A 1 108 ? -9.967 11.496 10.885 1.00 95.50 108 VAL A CA 1
ATOM 870 C C . VAL A 1 108 ? -9.289 10.771 9.728 1.00 95.50 108 VAL A C 1
ATOM 872 O O . VAL A 1 108 ? -8.142 11.075 9.374 1.00 95.50 108 VAL A O 1
ATOM 875 N N . ARG A 1 109 ? -9.967 9.779 9.146 1.00 96.12 109 ARG A N 1
ATOM 876 C CA . ARG A 1 109 ? -9.468 9.002 8.001 1.00 96.12 109 ARG A CA 1
ATOM 877 C C . ARG A 1 109 ? -10.523 8.960 6.905 1.00 96.12 109 ARG A C 1
ATOM 879 O O . ARG A 1 109 ? -11.527 8.277 7.048 1.00 96.12 109 ARG A O 1
ATOM 886 N N . GLY A 1 110 ? -10.267 9.677 5.811 1.00 92.31 110 GLY A N 1
ATOM 887 C CA . GLY A 1 110 ? -11.222 9.852 4.709 1.00 92.31 110 GLY A CA 1
ATOM 888 C C . GLY A 1 110 ? -10.705 9.478 3.319 1.00 92.31 110 GLY A C 1
ATOM 889 O O . GLY A 1 110 ? -11.291 9.934 2.339 1.00 92.31 110 GLY A O 1
ATOM 890 N N . ASN A 1 111 ? -9.611 8.705 3.217 1.00 92.62 111 ASN A N 1
ATOM 891 C CA . ASN A 1 111 ? -9.129 8.193 1.927 1.00 92.62 111 ASN A CA 1
ATOM 892 C C . ASN A 1 111 ? -10.261 7.386 1.248 1.00 92.62 111 ASN A C 1
ATOM 894 O O . ASN A 1 111 ? -10.735 6.438 1.877 1.00 92.62 111 ASN A O 1
ATOM 898 N N . PRO A 1 112 ? -10.700 7.739 0.021 1.00 90.81 112 PRO A N 1
ATOM 899 C CA . PRO A 1 112 ? -11.827 7.089 -0.650 1.00 90.81 112 PRO A CA 1
ATOM 900 C C . PRO A 1 112 ? -11.742 5.564 -0.751 1.00 90.81 112 PRO A C 1
ATOM 902 O O . PRO A 1 112 ? -12.776 4.910 -0.647 1.00 90.81 112 PRO A O 1
ATOM 905 N N . ASP A 1 113 ? -10.532 5.013 -0.866 1.00 90.62 113 ASP A N 1
ATOM 906 C CA . ASP A 1 113 ? -10.305 3.578 -1.080 1.00 90.62 113 ASP A CA 1
ATOM 907 C C . ASP A 1 113 ? -10.007 2.804 0.218 1.00 90.62 113 ASP A C 1
ATOM 909 O O . ASP A 1 113 ? -9.664 1.624 0.184 1.00 90.62 113 ASP A O 1
ATOM 913 N N . ARG A 1 114 ? -10.120 3.449 1.391 1.00 90.56 114 ARG A N 1
ATOM 914 C CA . ARG A 1 114 ? -9.790 2.813 2.683 1.00 90.56 114 ARG A CA 1
ATOM 915 C C . ARG A 1 114 ? -10.715 1.654 3.058 1.00 90.56 114 ARG A C 1
ATOM 917 O O . ARG A 1 114 ? -10.326 0.806 3.854 1.00 90.56 114 ARG A O 1
ATOM 924 N N . ASP A 1 115 ? -11.948 1.669 2.557 1.00 90.19 115 ASP A N 1
ATOM 925 C CA . ASP A 1 115 ? -12.967 0.664 2.839 1.00 90.19 115 ASP A CA 1
ATOM 926 C C . ASP A 1 115 ? -13.533 0.146 1.512 1.00 90.19 115 ASP A C 1
ATOM 928 O O . ASP A 1 115 ? -14.087 0.929 0.737 1.00 90.19 115 ASP A O 1
ATOM 932 N N . PRO A 1 116 ? -13.435 -1.163 1.229 1.00 90.38 116 PRO A N 1
ATOM 933 C CA . PRO A 1 116 ? -13.894 -1.717 -0.041 1.00 90.38 116 PRO A CA 1
ATOM 934 C C . PRO A 1 116 ? -15.422 -1.662 -0.214 1.00 90.38 116 PRO A C 1
ATOM 936 O O . PRO A 1 116 ? -15.917 -1.916 -1.309 1.00 90.38 116 PRO A O 1
ATOM 939 N N . ARG A 1 117 ? -16.189 -1.330 0.836 1.00 88.50 117 ARG A N 1
ATOM 940 C CA . ARG A 1 117 ? -17.646 -1.133 0.756 1.00 88.50 117 ARG A CA 1
ATOM 941 C C . ARG A 1 117 ? -18.030 0.206 0.116 1.00 88.50 117 ARG A C 1
ATOM 943 O O . ARG A 1 117 ? -19.177 0.367 -0.293 1.00 88.50 117 ARG A O 1
ATOM 950 N N . GLY A 1 118 ? -17.101 1.161 0.028 1.00 92.12 118 GLY A N 1
ATOM 951 C CA . GLY A 1 118 ? -17.314 2.476 -0.579 1.00 92.12 118 GLY A CA 1
ATOM 952 C C . GLY A 1 118 ? -16.597 3.606 0.165 1.00 92.12 118 GLY A C 1
ATOM 953 O O . GLY A 1 118 ? -15.865 3.377 1.125 1.00 92.12 118 GLY A O 1
ATOM 954 N N . HIS A 1 119 ? -16.839 4.854 -0.256 1.00 95.69 119 HIS A N 1
ATOM 955 C CA . HIS A 1 119 ? -16.205 6.026 0.361 1.00 95.69 119 HIS A CA 1
ATOM 956 C C . HIS A 1 119 ? -16.712 6.222 1.795 1.00 95.69 119 HIS A C 1
ATOM 958 O O . HIS A 1 119 ? -17.816 6.723 2.018 1.00 95.69 119 HIS A O 1
ATOM 964 N N . THR A 1 120 ? -15.884 5.835 2.763 1.00 95.12 120 THR A N 1
ATOM 965 C CA . THR A 1 120 ? -16.124 6.026 4.197 1.00 95.12 120 THR A CA 1
ATOM 966 C C . THR A 1 120 ? -15.185 7.086 4.765 1.00 95.12 120 THR A C 1
ATOM 968 O O . THR A 1 120 ? -14.006 7.153 4.406 1.00 95.12 120 THR A O 1
ATOM 971 N N . ILE A 1 121 ? -15.697 7.911 5.674 1.00 97.06 121 ILE A N 1
ATOM 972 C CA . ILE A 1 121 ? -14.885 8.772 6.534 1.00 97.06 121 ILE A CA 1
ATOM 973 C C . ILE A 1 121 ? -15.049 8.257 7.954 1.00 97.06 121 ILE A C 1
ATOM 975 O O . ILE A 1 121 ? -16.153 8.313 8.490 1.00 97.06 121 ILE A O 1
ATOM 979 N N . SER A 1 122 ? -13.953 7.794 8.557 1.00 97.50 122 SER A N 1
ATOM 980 C CA . SER A 1 122 ? -13.974 7.366 9.953 1.00 97.50 122 SER A CA 1
ATOM 981 C C . SER A 1 122 ? -13.409 8.415 10.898 1.00 97.50 122 SER A C 1
ATOM 983 O O . SER A 1 122 ? -12.346 8.996 10.633 1.00 97.50 122 SER A O 1
ATOM 985 N N . LEU A 1 123 ? -14.130 8.636 11.993 1.00 98.12 123 LEU A N 1
ATOM 986 C CA . LEU A 1 123 ? -13.774 9.509 13.103 1.00 98.12 123 LEU A CA 1
ATOM 987 C C . LEU A 1 123 ? -13.296 8.643 14.271 1.00 98.12 123 LEU A C 1
ATOM 989 O O . LEU A 1 123 ? -14.068 7.897 14.865 1.00 98.12 123 LEU A O 1
ATOM 993 N N . PHE A 1 124 ? -12.018 8.747 14.605 1.00 97.88 124 PHE A N 1
ATOM 994 C CA . PHE A 1 124 ? -11.426 7.983 15.692 1.00 97.88 124 PHE A CA 1
ATOM 995 C C . PHE A 1 124 ? -11.467 8.793 16.983 1.00 97.88 124 PHE A C 1
ATOM 997 O O . PHE A 1 124 ? -10.900 9.890 17.043 1.00 97.88 124 PHE A O 1
ATOM 1004 N N . TYR A 1 125 ? -12.096 8.236 18.013 1.00 98.12 125 TYR A N 1
ATOM 1005 C CA . TYR A 1 125 ? -12.222 8.840 19.333 1.00 98.12 125 TYR A CA 1
ATOM 1006 C C . TYR A 1 125 ? -11.435 8.057 20.369 1.00 98.12 125 TYR A C 1
ATOM 1008 O O . TYR A 1 125 ? -11.491 6.834 20.411 1.00 98.12 125 TYR A O 1
ATOM 1016 N N . HIS A 1 126 ? -10.730 8.763 21.240 1.00 97.69 126 HIS A N 1
ATOM 1017 C CA . HIS A 1 126 ? -10.263 8.221 22.501 1.00 97.69 126 HIS A CA 1
ATOM 1018 C C . HIS A 1 126 ? -11.447 8.228 23.467 1.00 97.69 126 HIS A C 1
ATOM 1020 O O . HIS A 1 126 ? -12.178 9.215 23.520 1.00 97.69 126 HIS A O 1
ATOM 1026 N N . VAL A 1 127 ? -11.672 7.115 24.165 1.00 97.81 127 VAL A N 1
ATOM 1027 C CA . VAL A 1 127 ? -12.802 6.947 25.087 1.00 97.81 127 VAL A CA 1
ATOM 1028 C C . VAL A 1 127 ? -12.291 6.403 26.419 1.00 97.81 127 VAL A C 1
ATOM 1030 O O . VAL A 1 127 ? -11.568 5.404 26.459 1.00 97.81 127 VAL A O 1
ATOM 1033 N N . ASP A 1 128 ? -12.692 7.049 27.513 1.00 96.94 128 ASP A N 1
ATOM 1034 C CA . ASP A 1 128 ? -12.416 6.589 28.872 1.00 96.94 128 ASP A CA 1
ATOM 1035 C C . ASP A 1 128 ? -13.419 5.508 29.278 1.00 96.94 128 ASP A C 1
ATOM 1037 O O . ASP A 1 128 ? -14.623 5.667 29.079 1.00 96.94 128 ASP A O 1
ATOM 1041 N N . LEU A 1 129 ? -12.960 4.449 29.944 1.00 96.62 129 LEU A N 1
ATOM 1042 C CA . LEU A 1 129 ? -13.869 3.468 30.539 1.00 96.62 129 LEU A CA 1
ATOM 1043 C C . LEU A 1 129 ? -14.488 3.986 31.834 1.00 96.62 129 LEU A C 1
ATOM 1045 O O . LEU A 1 129 ? -13.809 4.566 32.687 1.00 96.62 129 LEU A O 1
ATOM 1049 N N . ILE A 1 130 ? -15.775 3.695 32.027 1.00 96.75 130 ILE A N 1
ATOM 1050 C CA . ILE A 1 130 ? -16.429 3.875 33.327 1.00 96.75 130 ILE A CA 1
ATOM 1051 C C . ILE A 1 130 ? -15.881 2.856 34.334 1.00 96.75 130 ILE A C 1
ATOM 1053 O O . ILE A 1 130 ? -15.570 3.228 35.466 1.00 96.75 130 ILE A O 1
ATOM 1057 N N . ASN A 1 131 ? -15.698 1.598 33.914 1.00 94.88 131 ASN A N 1
ATOM 1058 C CA . ASN A 1 131 ? -15.091 0.538 34.720 1.00 94.88 131 ASN A CA 1
ATOM 1059 C C . ASN A 1 131 ? -13.881 -0.095 34.002 1.00 94.88 131 ASN A C 1
ATOM 1061 O O . ASN A 1 131 ? -14.045 -1.062 33.260 1.00 94.88 131 ASN A O 1
ATOM 1065 N N . PRO A 1 132 ? -12.648 0.386 34.253 1.00 90.75 132 PRO A N 1
ATOM 1066 C CA . PRO A 1 132 ? -11.443 -0.137 33.599 1.00 90.75 132 PRO A CA 1
ATOM 1067 C C . PRO A 1 132 ? -11.118 -1.610 33.899 1.00 90.75 132 PRO A C 1
ATOM 1069 O O . PRO A 1 132 ? -10.309 -2.213 33.195 1.00 90.75 132 PRO A O 1
ATOM 1072 N N . LYS A 1 133 ? -11.707 -2.181 34.961 1.00 91.06 133 LYS A N 1
ATOM 1073 C CA . LYS A 1 133 ? -11.490 -3.578 35.371 1.00 91.06 133 LYS A CA 1
ATOM 1074 C C . LYS A 1 133 ? -12.444 -4.563 34.695 1.00 91.06 133 LYS A C 1
ATOM 1076 O O . LYS A 1 133 ? -12.254 -5.763 34.853 1.00 91.06 133 LYS A O 1
ATOM 1081 N N . GLN A 1 134 ? -13.487 -4.080 34.023 1.00 93.50 134 GLN A N 1
ATOM 1082 C CA . GLN A 1 134 ? -14.412 -4.946 33.304 1.00 93.50 134 GLN A CA 1
ATOM 1083 C C . GLN A 1 134 ? -13.713 -5.532 32.074 1.00 93.50 134 GLN A C 1
ATOM 1085 O O . GLN A 1 134 ? -13.036 -4.809 31.341 1.00 93.50 134 GLN A O 1
ATOM 1090 N N . GLU A 1 135 ? -13.879 -6.835 31.858 1.00 94.50 135 GLU A N 1
ATOM 1091 C CA . GLU A 1 135 ? -13.443 -7.480 30.623 1.00 94.50 135 GLU A CA 1
ATOM 1092 C C . GLU A 1 135 ? -14.507 -7.306 29.532 1.00 94.50 135 GLU A C 1
ATOM 1094 O O . GLU A 1 135 ? -15.703 -7.331 29.839 1.00 94.50 135 GLU A O 1
ATOM 1099 N N . PRO A 1 136 ? -14.099 -7.097 28.271 1.00 94.50 136 PRO A N 1
ATOM 1100 C CA . PRO A 1 136 ? -15.035 -6.950 27.171 1.00 94.50 136 PRO A CA 1
ATOM 1101 C C . PRO A 1 136 ? -15.712 -8.283 26.837 1.00 94.50 136 PRO A C 1
ATOM 1103 O O . PRO A 1 136 ? -15.084 -9.343 26.838 1.00 94.50 136 PRO A O 1
ATOM 1106 N N . GLU A 1 137 ? -16.984 -8.212 26.468 1.00 92.88 137 GLU A N 1
ATOM 1107 C CA . GLU A 1 137 ? -17.770 -9.338 25.969 1.00 92.88 137 GLU A CA 1
ATOM 1108 C C . GLU A 1 137 ? -18.193 -9.029 24.536 1.00 92.88 137 GLU A C 1
ATOM 1110 O O . GLU A 1 137 ? -18.737 -7.964 24.260 1.00 92.88 137 GLU A O 1
ATOM 1115 N N . ALA A 1 138 ? -17.909 -9.939 23.605 1.00 86.25 138 ALA A N 1
ATOM 1116 C CA . ALA A 1 138 ? -18.191 -9.703 22.195 1.00 86.25 138 ALA A CA 1
ATOM 1117 C C . ALA A 1 138 ? -19.702 -9.644 21.929 1.00 86.25 138 ALA A C 1
ATOM 1119 O O . ALA A 1 138 ? -20.425 -10.581 22.271 1.00 86.25 138 ALA A O 1
ATOM 1120 N N . GLY A 1 139 ? -20.148 -8.562 21.296 1.00 84.00 139 GLY A N 1
ATOM 1121 C CA . GLY A 1 139 ? -21.533 -8.368 20.874 1.00 84.00 139 GLY A CA 1
ATOM 1122 C C . GLY A 1 139 ? -21.756 -8.582 19.375 1.00 84.00 139 GLY A C 1
ATOM 1123 O O . GLY A 1 139 ? -21.170 -9.479 18.767 1.00 84.00 139 GLY A O 1
ATOM 1124 N N . ASP A 1 140 ? -22.632 -7.773 18.781 1.00 73.44 140 ASP A N 1
ATOM 1125 C CA . ASP A 1 140 ? -23.289 -8.047 17.492 1.00 73.44 140 ASP A CA 1
ATOM 1126 C C . ASP A 1 140 ? -22.326 -8.391 16.337 1.00 73.44 140 ASP A C 1
ATOM 1128 O O . ASP A 1 140 ? -22.401 -9.483 15.740 1.00 73.44 140 ASP A O 1
ATOM 1132 N N . ASP A 1 141 ? -21.385 -7.487 16.055 1.00 70.88 141 ASP A N 1
ATOM 1133 C CA . ASP A 1 141 ? -20.459 -7.570 14.917 1.00 70.88 141 ASP A CA 1
ATOM 1134 C C . ASP A 1 141 ? -19.042 -8.050 15.285 1.00 70.88 141 ASP A C 1
ATOM 1136 O O . ASP A 1 141 ? -18.209 -8.346 14.407 1.00 70.88 141 ASP A O 1
ATOM 1140 N N . ALA A 1 142 ? -18.776 -8.229 16.579 1.00 74.44 142 ALA A N 1
ATOM 1141 C CA . ALA A 1 142 ? -17.519 -8.750 17.089 1.00 74.44 142 ALA A CA 1
ATOM 1142 C C . ALA A 1 142 ? -17.593 -10.275 17.244 1.00 74.44 142 ALA A C 1
ATOM 1144 O O . ALA A 1 142 ? -18.465 -10.828 17.903 1.00 74.44 142 ALA A O 1
ATOM 1145 N N . ALA A 1 143 ? -16.640 -11.000 16.656 1.00 74.00 143 ALA A N 1
ATOM 1146 C CA . ALA A 1 143 ? -16.491 -12.423 16.953 1.00 74.00 143 ALA A CA 1
ATOM 1147 C C . ALA A 1 143 ? -15.874 -12.624 18.343 1.00 74.00 143 ALA A C 1
ATOM 1149 O O . ALA A 1 143 ? -16.177 -13.609 19.001 1.00 74.00 143 ALA A O 1
ATOM 1150 N N . HIS A 1 144 ? -14.956 -11.734 18.727 1.00 88.25 144 HIS A N 1
ATOM 1151 C CA . HIS A 1 144 ? -14.279 -11.664 20.023 1.00 88.25 144 HIS A CA 1
ATOM 1152 C C . HIS A 1 144 ? -13.937 -10.193 20.299 1.00 88.25 144 HIS A C 1
ATOM 1154 O O . HIS A 1 144 ? -13.621 -9.466 19.356 1.00 88.25 144 HIS A O 1
ATOM 1160 N N . ALA A 1 145 ? -13.925 -9.786 21.564 1.00 91.56 145 ALA A N 1
ATOM 1161 C CA . ALA A 1 145 ? -13.424 -8.494 22.021 1.00 91.56 145 ALA A CA 1
ATOM 1162 C C . ALA A 1 145 ? -12.398 -8.751 23.131 1.00 91.56 145 ALA A C 1
ATOM 1164 O O . ALA A 1 145 ? -12.599 -9.649 23.946 1.00 91.56 145 ALA A O 1
ATOM 1165 N N . MET A 1 146 ? -11.264 -8.050 23.119 1.00 94.44 146 MET A N 1
ATOM 1166 C CA . MET A 1 146 ? -10.188 -8.276 24.090 1.00 94.44 146 MET A CA 1
ATOM 1167 C C . MET A 1 146 ? -9.260 -7.069 24.214 1.00 94.44 146 MET A C 1
ATOM 1169 O O . MET A 1 146 ? -9.063 -6.314 23.260 1.00 94.44 146 MET A O 1
ATOM 1173 N N . PHE A 1 147 ? -8.643 -6.932 25.384 1.00 94.56 147 PHE A N 1
ATOM 1174 C CA . PHE A 1 147 ? -7.492 -6.060 25.574 1.00 94.56 147 PHE A CA 1
ATOM 1175 C C . PHE A 1 147 ? -6.215 -6.784 25.149 1.00 94.56 147 PHE A C 1
ATOM 1177 O O . PHE A 1 147 ? -5.933 -7.884 25.623 1.00 94.56 147 PHE A O 1
ATOM 1184 N N . LEU A 1 148 ? -5.447 -6.171 24.248 1.00 91.81 148 LEU A N 1
ATOM 1185 C CA . LEU A 1 148 ? -4.155 -6.686 23.802 1.00 91.81 148 LEU A CA 1
ATOM 1186 C C . LEU A 1 148 ? -3.028 -5.741 24.228 1.00 91.81 148 LEU A C 1
ATOM 1188 O O . LEU A 1 148 ? -3.135 -4.534 23.984 1.00 91.81 148 LEU A O 1
ATOM 1192 N N . PRO A 1 149 ? -1.932 -6.261 24.815 1.00 90.81 149 PRO A N 1
ATOM 1193 C CA . PRO A 1 149 ? -0.740 -5.469 25.085 1.00 90.81 149 PRO A CA 1
ATOM 1194 C C . PRO A 1 149 ? -0.216 -4.823 23.809 1.00 90.81 149 PRO A C 1
ATOM 1196 O O . PRO A 1 149 ? -0.098 -5.480 22.773 1.00 90.81 149 PRO A O 1
ATOM 1199 N N . ILE A 1 150 ? 0.155 -3.543 23.880 1.00 84.31 150 ILE A N 1
ATOM 1200 C CA . ILE A 1 150 ? 0.693 -2.831 22.713 1.00 84.31 150 ILE A CA 1
ATOM 1201 C C . ILE A 1 150 ? 1.980 -3.485 22.176 1.00 84.31 150 ILE A C 1
ATOM 1203 O O . ILE A 1 150 ? 2.258 -3.419 20.978 1.00 84.31 150 ILE A O 1
ATOM 1207 N N . SER A 1 151 ? 2.727 -4.178 23.043 1.00 78.88 151 SER A N 1
ATOM 1208 C CA . SER A 1 151 ? 3.908 -4.973 22.690 1.00 78.88 151 SER A CA 1
ATOM 1209 C C . SER A 1 151 ? 3.613 -6.054 21.651 1.00 78.88 151 SER A C 1
ATOM 1211 O O . SER A 1 151 ? 4.442 -6.267 20.772 1.00 78.88 151 SER A O 1
ATOM 1213 N N . TYR A 1 152 ? 2.410 -6.639 21.650 1.00 77.44 152 TYR A N 1
ATOM 1214 C CA . TYR A 1 152 ? 1.993 -7.615 20.638 1.00 77.44 152 TYR A CA 1
ATOM 1215 C C . TYR A 1 152 ? 2.144 -7.067 19.209 1.00 77.44 152 TYR A C 1
ATOM 1217 O O . TYR A 1 152 ? 2.536 -7.786 18.294 1.00 77.44 152 TYR A O 1
ATOM 1225 N N . PHE A 1 153 ? 1.889 -5.771 19.009 1.00 70.56 153 PHE A N 1
ATOM 1226 C CA . PHE A 1 153 ? 1.991 -5.116 17.702 1.00 70.56 153 PHE A CA 1
ATOM 1227 C C . PHE A 1 153 ? 3.406 -4.624 17.386 1.00 70.56 153 PHE A C 1
ATOM 1229 O O . PHE A 1 153 ? 3.800 -4.574 16.219 1.00 70.56 153 PHE A O 1
ATOM 1236 N N . LEU A 1 154 ? 4.186 -4.280 18.413 1.00 65.12 154 LEU A N 1
ATOM 1237 C CA . LEU A 1 154 ? 5.592 -3.903 18.255 1.00 65.12 154 LEU A CA 1
ATOM 1238 C C . LEU A 1 154 ? 6.449 -5.116 17.863 1.00 65.12 154 LEU A C 1
ATOM 1240 O O . LEU A 1 154 ? 7.300 -4.994 16.981 1.00 65.12 154 LEU A O 1
ATOM 1244 N N . ASP A 1 155 ? 6.156 -6.290 18.427 1.00 57.47 155 ASP A N 1
ATOM 1245 C CA . ASP A 1 155 ? 6.863 -7.542 18.141 1.00 57.47 155 ASP A CA 1
ATOM 1246 C C . ASP A 1 155 ? 6.550 -8.103 16.748 1.00 57.47 155 ASP A C 1
ATOM 1248 O O . ASP A 1 155 ? 7.400 -8.716 16.100 1.00 57.47 155 ASP A O 1
ATOM 1252 N N . ILE A 1 156 ? 5.344 -7.858 16.234 1.00 54.47 156 ILE A N 1
ATOM 1253 C CA . ILE A 1 156 ? 4.992 -8.191 14.850 1.00 54.47 156 ILE A CA 1
ATOM 1254 C C . ILE A 1 156 ? 5.829 -7.350 13.878 1.00 54.47 156 ILE A C 1
ATOM 1256 O O . ILE A 1 156 ? 6.422 -7.898 12.952 1.00 54.47 156 ILE A O 1
ATOM 1260 N N . ASN A 1 157 ? 5.952 -6.038 14.101 1.00 50.03 157 ASN A N 1
ATOM 1261 C CA . ASN A 1 157 ? 6.758 -5.175 13.231 1.00 50.03 157 ASN A CA 1
ATOM 1262 C C . ASN A 1 157 ? 8.262 -5.480 13.314 1.00 50.03 157 ASN A C 1
ATOM 1264 O O . ASN A 1 157 ? 8.951 -5.405 12.294 1.00 50.03 157 ASN A O 1
ATOM 1268 N N . SER A 1 158 ? 8.770 -5.852 14.493 1.00 51.34 158 SER A N 1
ATOM 1269 C CA . SER A 1 158 ? 10.179 -6.218 14.673 1.00 51.34 158 SER A CA 1
ATOM 1270 C C . SER A 1 158 ? 10.526 -7.594 14.095 1.00 51.34 158 SER A C 1
ATOM 1272 O O . SER A 1 158 ? 11.667 -7.783 13.693 1.00 51.34 158 SER A O 1
ATOM 1274 N N . ASN A 1 159 ? 9.572 -8.527 13.973 1.00 49.47 159 ASN A N 1
ATOM 1275 C CA . ASN A 1 159 ? 9.812 -9.860 13.400 1.00 49.47 159 ASN A CA 1
ATOM 1276 C C . ASN A 1 159 ? 9.435 -9.992 11.913 1.00 49.47 159 ASN A C 1
ATOM 1278 O O . ASN A 1 159 ? 10.061 -10.778 11.201 1.00 49.47 159 ASN A O 1
ATOM 1282 N N . ILE A 1 160 ? 8.450 -9.235 11.417 1.00 51.28 160 ILE A N 1
ATOM 1283 C CA . ILE A 1 160 ? 8.026 -9.272 10.004 1.00 51.28 160 ILE A CA 1
ATOM 1284 C C . ILE A 1 160 ? 9.052 -8.579 9.107 1.00 51.28 160 ILE A C 1
ATOM 1286 O O . ILE A 1 160 ? 9.448 -9.131 8.080 1.00 51.28 160 ILE A O 1
ATOM 1290 N N . ASN A 1 161 ? 9.522 -7.390 9.490 1.00 49.22 161 ASN A N 1
ATOM 1291 C CA . ASN A 1 161 ? 10.351 -6.567 8.610 1.00 49.22 161 ASN A CA 1
ATOM 1292 C C . ASN A 1 161 ? 11.762 -7.152 8.335 1.00 49.22 161 ASN A C 1
ATOM 1294 O O . ASN A 1 161 ? 12.189 -7.133 7.179 1.00 49.22 161 ASN A O 1
ATOM 1298 N N . PRO A 1 162 ? 12.484 -7.737 9.317 1.00 51.19 162 PRO A N 1
ATOM 1299 C CA . PRO A 1 162 ? 13.807 -8.307 9.067 1.00 51.19 162 PRO A CA 1
ATOM 1300 C C . PRO A 1 162 ? 13.800 -9.773 8.618 1.00 51.19 162 PRO A C 1
ATOM 1302 O O . PRO A 1 162 ? 14.823 -10.216 8.122 1.00 51.19 162 PRO A O 1
ATOM 1305 N N . ASN A 1 163 ? 12.708 -10.539 8.746 1.00 50.09 163 ASN A N 1
ATOM 1306 C CA . ASN A 1 163 ? 12.702 -11.947 8.308 1.00 50.09 163 ASN A CA 1
ATOM 1307 C C . ASN A 1 163 ? 12.026 -12.168 6.954 1.00 50.09 163 ASN A C 1
ATOM 1309 O O . ASN A 1 163 ? 12.398 -13.096 6.240 1.00 50.09 163 ASN A O 1
ATOM 1313 N N . ILE A 1 164 ? 11.053 -11.339 6.568 1.00 52.53 164 ILE A N 1
ATOM 1314 C CA . ILE A 1 164 ? 10.369 -11.502 5.278 1.00 52.53 164 ILE A CA 1
ATOM 1315 C C . ILE A 1 164 ? 11.170 -10.839 4.159 1.00 52.53 164 ILE A C 1
ATOM 1317 O O . ILE A 1 164 ? 11.361 -11.444 3.106 1.00 52.53 164 ILE A O 1
ATOM 1321 N N . ASN A 1 165 ? 11.704 -9.638 4.388 1.00 52.56 165 ASN A N 1
ATOM 1322 C CA . ASN A 1 165 ? 12.376 -8.887 3.330 1.00 52.56 165 ASN A CA 1
ATOM 1323 C C . ASN A 1 165 ? 13.675 -9.567 2.838 1.00 52.56 165 ASN A C 1
ATOM 1325 O O . ASN A 1 165 ? 13.860 -9.679 1.626 1.00 52.56 165 ASN A O 1
ATOM 1329 N N . PRO A 1 166 ? 14.548 -10.114 3.714 1.00 53.62 166 PRO A N 1
ATOM 1330 C CA . PRO A 1 166 ? 15.743 -10.818 3.256 1.00 53.62 166 PRO A CA 1
ATOM 1331 C C . PRO A 1 166 ? 15.439 -12.188 2.664 1.00 53.62 166 PRO A C 1
ATOM 1333 O O . PRO A 1 166 ? 16.086 -12.544 1.691 1.00 53.62 166 PRO A O 1
ATOM 1336 N N . ASN A 1 167 ? 14.464 -12.936 3.198 1.00 55.22 167 ASN A N 1
ATOM 1337 C CA . ASN A 1 167 ? 14.130 -14.269 2.681 1.00 55.22 167 ASN A CA 1
ATOM 1338 C C . ASN A 1 167 ? 13.410 -14.210 1.331 1.00 55.22 167 ASN A C 1
ATOM 1340 O O . ASN A 1 167 ? 13.655 -15.046 0.468 1.00 55.22 167 ASN A O 1
ATOM 1344 N N . ILE A 1 168 ? 12.551 -13.211 1.110 1.00 57.41 168 ILE A N 1
ATOM 1345 C CA . ILE A 1 168 ? 11.956 -12.986 -0.210 1.00 57.41 168 ILE A CA 1
ATOM 1346 C C . ILE A 1 168 ? 13.042 -12.539 -1.193 1.00 57.41 168 ILE A C 1
ATOM 1348 O O . ILE A 1 168 ? 13.137 -13.110 -2.276 1.00 57.41 168 ILE A O 1
ATOM 1352 N N . ASN A 1 169 ? 13.910 -11.591 -0.817 1.00 56.03 169 ASN A N 1
ATOM 1353 C CA . ASN A 1 169 ? 14.997 -11.169 -1.703 1.00 56.03 169 ASN A CA 1
ATOM 1354 C C . ASN A 1 169 ? 16.010 -12.284 -1.978 1.00 56.03 169 ASN A C 1
ATOM 1356 O O . ASN A 1 169 ? 16.493 -12.379 -3.101 1.00 56.03 169 ASN A O 1
ATOM 1360 N N . SER A 1 170 ? 16.348 -13.125 -0.999 1.00 59.00 170 SER A N 1
ATOM 1361 C CA . SER A 1 170 ? 17.298 -14.224 -1.189 1.00 59.00 170 SER A CA 1
ATOM 1362 C C . SER A 1 170 ? 16.703 -15.342 -2.039 1.00 59.00 170 SER A C 1
ATOM 1364 O O . SER A 1 170 ? 17.380 -15.823 -2.945 1.00 59.00 170 SER A O 1
ATOM 1366 N N . ASN A 1 171 ? 15.438 -15.712 -1.828 1.00 58.19 171 ASN A N 1
ATOM 1367 C CA . ASN A 1 171 ? 14.776 -16.744 -2.625 1.00 58.19 171 ASN A CA 1
ATOM 1368 C C . ASN A 1 171 ? 14.534 -16.264 -4.059 1.00 58.19 171 ASN A C 1
ATOM 1370 O O . ASN A 1 171 ? 14.913 -16.951 -4.998 1.00 58.19 171 ASN A O 1
ATOM 1374 N N . ILE A 1 172 ? 14.042 -15.037 -4.252 1.00 60.47 172 ILE A N 1
ATOM 1375 C CA . ILE A 1 172 ? 13.858 -14.476 -5.598 1.00 60.47 172 ILE A CA 1
ATOM 1376 C C . ILE A 1 172 ? 15.206 -14.317 -6.313 1.00 60.47 172 ILE A C 1
ATOM 1378 O O . ILE A 1 172 ? 15.333 -14.714 -7.469 1.00 60.47 172 ILE A O 1
ATOM 1382 N N . ASN A 1 173 ? 16.238 -13.786 -5.647 1.00 60.22 173 ASN A N 1
ATOM 1383 C CA . ASN A 1 173 ? 17.549 -13.641 -6.284 1.00 60.22 173 ASN A CA 1
ATOM 1384 C C . ASN A 1 173 ? 18.215 -14.990 -6.557 1.00 60.22 173 ASN A C 1
ATOM 1386 O O . ASN A 1 173 ? 18.900 -15.122 -7.570 1.00 60.22 173 ASN A O 1
ATOM 1390 N N . SER A 1 174 ? 18.049 -15.983 -5.683 1.00 62.97 174 SER A N 1
ATOM 1391 C CA . SER A 1 174 ? 18.600 -17.318 -5.920 1.00 62.97 174 SER A CA 1
ATOM 1392 C C . SER A 1 174 ? 17.874 -18.020 -7.062 1.00 62.97 174 SER A C 1
ATOM 1394 O O . SER A 1 174 ? 18.556 -18.540 -7.939 1.00 62.97 174 SER A O 1
ATOM 1396 N N . ASP A 1 175 ? 16.547 -17.946 -7.154 1.00 61.06 175 ASP A N 1
ATOM 1397 C CA . ASP A 1 175 ? 15.783 -18.521 -8.266 1.00 61.06 175 ASP A CA 1
ATOM 1398 C C . ASP A 1 175 ? 16.085 -17.822 -9.601 1.00 61.06 175 ASP A C 1
ATOM 1400 O O . ASP A 1 175 ? 16.300 -18.486 -10.619 1.00 61.06 175 ASP A O 1
ATOM 1404 N N . ILE A 1 176 ? 16.193 -16.489 -9.618 1.00 59.31 176 ILE A N 1
ATOM 1405 C CA . ILE A 1 176 ? 16.560 -15.740 -10.830 1.00 59.31 176 ILE A CA 1
ATOM 1406 C C . ILE A 1 176 ? 17.984 -16.094 -11.283 1.00 59.31 176 ILE A C 1
ATOM 1408 O O . ILE A 1 176 ? 18.211 -16.367 -12.467 1.00 59.31 176 ILE A O 1
ATOM 1412 N N . ASN A 1 177 ? 18.947 -16.130 -10.357 1.00 61.56 177 ASN A N 1
ATOM 1413 C CA . ASN A 1 177 ? 20.347 -16.389 -10.694 1.00 61.56 177 ASN A CA 1
ATOM 1414 C C . ASN A 1 177 ? 20.639 -17.860 -11.008 1.00 61.56 177 ASN A C 1
ATOM 1416 O O . ASN A 1 177 ? 21.520 -18.124 -11.823 1.00 61.56 177 ASN A O 1
ATOM 1420 N N . SER A 1 178 ? 19.929 -18.807 -10.390 1.00 59.56 178 SER A N 1
ATOM 1421 C CA . SER A 1 178 ? 20.153 -20.244 -10.598 1.00 59.56 178 SER A CA 1
ATOM 1422 C C . SER A 1 178 ? 19.349 -20.825 -11.758 1.00 59.56 178 SER A C 1
ATOM 1424 O O . SER A 1 178 ? 19.843 -21.728 -12.426 1.00 59.56 178 SER A O 1
ATOM 1426 N N . ASN A 1 179 ? 18.155 -20.297 -12.051 1.00 59.41 179 ASN A N 1
ATOM 1427 C CA . ASN A 1 179 ? 17.260 -20.909 -13.038 1.00 59.41 179 ASN A CA 1
ATOM 1428 C C . ASN A 1 179 ? 17.030 -20.033 -14.274 1.00 59.41 179 ASN A C 1
ATOM 1430 O O . ASN A 1 179 ? 16.950 -20.557 -15.386 1.00 59.41 179 ASN A O 1
ATOM 1434 N N . PHE A 1 180 ? 16.939 -18.710 -14.121 1.00 54.50 180 PHE A N 1
ATOM 1435 C CA . PHE A 1 180 ? 16.616 -17.816 -15.240 1.00 54.50 180 PHE A CA 1
ATOM 1436 C C . PHE A 1 180 ? 17.858 -17.385 -16.024 1.00 54.50 180 PHE A C 1
ATOM 1438 O O . PHE A 1 180 ? 17.920 -17.585 -17.239 1.00 54.50 180 PHE A O 1
ATOM 1445 N N . ASN A 1 181 ? 18.878 -16.857 -15.342 1.00 61.81 181 ASN A N 1
ATOM 1446 C CA . ASN A 1 181 ? 20.109 -16.393 -15.991 1.00 61.81 181 ASN A CA 1
ATOM 1447 C C . ASN A 1 181 ? 20.841 -17.499 -16.774 1.00 61.81 181 ASN A C 1
ATOM 1449 O O . ASN A 1 181 ? 21.243 -17.243 -17.915 1.00 61.81 181 ASN A O 1
ATOM 1453 N N . PRO A 1 182 ? 20.981 -18.733 -16.249 1.00 60.44 182 PRO A N 1
ATOM 1454 C CA . PRO A 1 182 ? 21.643 -19.799 -16.987 1.00 60.44 182 PRO A CA 1
ATOM 1455 C C . PRO A 1 182 ? 20.844 -20.211 -18.217 1.00 60.44 182 PRO A C 1
ATOM 1457 O O . PRO A 1 182 ? 21.447 -20.372 -19.265 1.00 60.44 182 PRO A O 1
ATOM 1460 N N . ASN A 1 183 ? 19.509 -20.288 -18.136 1.00 59.41 183 ASN A N 1
ATOM 1461 C CA . ASN A 1 183 ? 18.659 -20.634 -19.281 1.00 59.41 183 ASN A CA 1
ATOM 1462 C C . ASN A 1 183 ? 18.701 -19.585 -20.400 1.00 59.41 183 ASN A C 1
ATOM 1464 O O . ASN A 1 183 ? 18.716 -19.943 -21.577 1.00 59.41 183 ASN A O 1
ATOM 1468 N N . ILE A 1 184 ? 18.746 -18.292 -20.067 1.00 57.97 184 ILE A N 1
ATOM 1469 C CA . ILE A 1 184 ? 18.901 -17.238 -21.081 1.00 57.97 184 ILE A CA 1
ATOM 1470 C C . ILE A 1 184 ? 20.281 -17.353 -21.748 1.00 57.97 184 ILE A C 1
ATOM 1472 O O . ILE A 1 184 ? 20.377 -17.348 -22.980 1.00 57.97 184 ILE A O 1
ATOM 1476 N N . ASN A 1 185 ? 21.343 -17.523 -20.956 1.00 60.38 185 ASN A N 1
ATOM 1477 C CA . ASN A 1 185 ? 22.704 -17.616 -21.483 1.00 60.38 185 ASN A CA 1
ATOM 1478 C C . ASN A 1 185 ? 22.986 -18.918 -22.244 1.00 60.38 185 ASN A C 1
ATOM 1480 O O . ASN A 1 185 ? 23.755 -18.883 -23.202 1.00 60.38 185 ASN A O 1
ATOM 1484 N N . SER A 1 186 ? 22.387 -20.046 -21.854 1.00 59.03 186 SER A N 1
ATOM 1485 C CA . SER A 1 186 ? 22.623 -21.350 -22.482 1.00 59.03 186 SER A CA 1
ATOM 1486 C C . SER A 1 186 ? 21.707 -21.629 -23.670 1.00 59.03 186 SER A C 1
ATOM 1488 O O . SER A 1 186 ? 22.130 -22.315 -24.594 1.00 59.03 186 SER A O 1
ATOM 1490 N N . ASN A 1 187 ? 20.482 -21.093 -23.686 1.00 59.69 187 ASN A N 1
ATOM 1491 C CA . ASN A 1 187 ? 19.498 -21.455 -24.710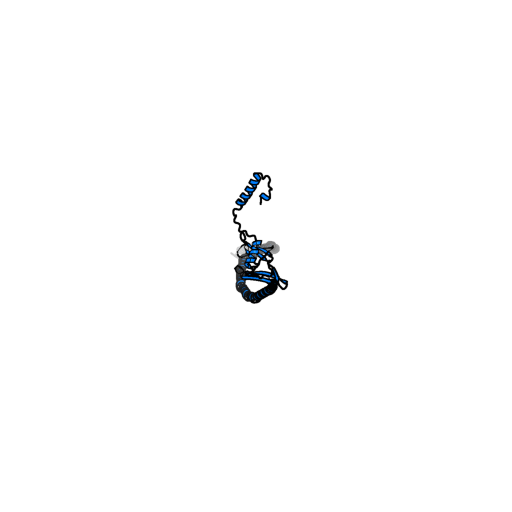 1.00 59.69 187 ASN A CA 1
ATOM 1492 C C . ASN A 1 187 ? 19.151 -20.297 -25.646 1.00 59.69 187 ASN A C 1
ATOM 1494 O O . ASN A 1 187 ? 18.975 -20.512 -26.842 1.00 59.69 187 ASN A O 1
ATOM 1498 N N . ILE A 1 188 ? 19.043 -19.066 -25.144 1.00 59.38 188 ILE A N 1
ATOM 1499 C CA . ILE A 1 188 ? 18.589 -17.937 -25.971 1.00 59.38 188 ILE A CA 1
ATOM 1500 C C . ILE A 1 188 ? 19.767 -17.324 -26.726 1.00 59.38 188 ILE A C 1
ATOM 1502 O O . ILE A 1 188 ? 19.717 -17.211 -27.952 1.00 59.38 188 ILE A O 1
ATOM 1506 N N . ASN A 1 189 ? 20.853 -16.993 -26.024 1.00 65.38 189 ASN A N 1
ATOM 1507 C CA . ASN A 1 189 ? 22.020 -16.368 -26.650 1.00 65.38 189 ASN A CA 1
ATOM 1508 C C . ASN A 1 189 ? 22.640 -17.226 -27.768 1.00 65.38 189 ASN A C 1
ATOM 1510 O O . ASN A 1 189 ? 22.884 -16.683 -28.848 1.00 65.38 189 ASN A O 1
ATOM 1514 N N . PRO A 1 190 ? 22.839 -18.548 -27.608 1.00 65.44 190 PRO A N 1
ATOM 1515 C CA . PRO A 1 190 ? 23.418 -19.367 -28.672 1.00 65.44 190 PRO A CA 1
ATOM 1516 C C . PRO A 1 190 ? 22.482 -19.523 -29.872 1.00 65.44 190 PRO A C 1
ATOM 1518 O O . PRO A 1 190 ? 22.952 -19.566 -31.006 1.00 65.44 190 PRO A O 1
ATOM 1521 N N . ASN A 1 191 ? 21.164 -19.540 -29.658 1.00 65.56 191 ASN A N 1
ATOM 1522 C CA . ASN A 1 191 ? 20.182 -19.617 -30.743 1.00 65.56 191 ASN A CA 1
ATOM 1523 C C . ASN A 1 191 ? 20.084 -18.311 -31.539 1.00 65.56 191 ASN A C 1
ATOM 1525 O O . ASN A 1 191 ? 19.972 -18.341 -32.762 1.00 65.56 191 ASN A O 1
ATOM 1529 N N . ILE A 1 192 ? 20.167 -17.156 -30.877 1.00 65.00 192 ILE A N 1
ATOM 1530 C CA . ILE A 1 192 ? 20.222 -15.865 -31.572 1.00 65.00 192 ILE A CA 1
ATOM 1531 C C . ILE A 1 192 ? 21.540 -15.748 -32.344 1.00 65.00 192 ILE A C 1
ATOM 1533 O O . ILE A 1 192 ? 21.535 -15.413 -33.528 1.00 65.00 192 ILE A O 1
ATOM 1537 N N . ASN A 1 193 ? 22.665 -16.081 -31.705 1.00 66.44 193 ASN A N 1
ATOM 1538 C CA . ASN A 1 193 ? 23.979 -15.931 -32.322 1.00 66.44 193 ASN A CA 1
ATOM 1539 C C . ASN A 1 193 ? 24.192 -16.925 -33.477 1.00 66.44 193 ASN A C 1
ATOM 1541 O O . ASN A 1 193 ? 24.760 -16.562 -34.506 1.00 66.44 193 ASN A O 1
ATOM 1545 N N . SER A 1 194 ? 23.695 -18.160 -33.346 1.00 64.50 194 SER A N 1
ATOM 1546 C CA . SER A 1 194 ? 23.700 -19.134 -34.444 1.00 64.50 194 SER A CA 1
ATOM 1547 C C . SER A 1 194 ? 22.818 -18.675 -35.597 1.00 64.50 194 SER A C 1
ATOM 1549 O O . SER A 1 194 ? 23.314 -18.650 -36.714 1.00 64.50 194 SER A O 1
ATOM 1551 N N . ASN A 1 195 ? 21.588 -18.207 -35.355 1.00 63.03 195 ASN A N 1
ATOM 1552 C CA . ASN A 1 195 ? 20.712 -17.720 -36.426 1.00 63.03 195 ASN A CA 1
ATOM 1553 C C . ASN A 1 195 ? 21.284 -16.504 -37.169 1.00 63.03 195 ASN A C 1
ATOM 1555 O O . ASN A 1 195 ? 21.185 -16.427 -38.395 1.00 63.03 195 ASN A O 1
ATOM 1559 N N . ILE A 1 196 ? 21.905 -15.557 -36.461 1.00 65.00 196 ILE A N 1
ATOM 1560 C CA . ILE A 1 196 ? 22.550 -14.401 -37.101 1.00 65.00 196 ILE A CA 1
ATOM 1561 C C . ILE A 1 196 ? 23.732 -14.863 -37.965 1.00 65.00 196 ILE A C 1
ATOM 1563 O O . ILE A 1 196 ? 23.841 -14.464 -39.128 1.00 65.00 196 ILE A O 1
ATOM 1567 N N . ASN A 1 197 ? 24.580 -15.749 -37.436 1.00 65.00 197 ASN A N 1
ATOM 1568 C CA . ASN A 1 197 ? 25.768 -16.221 -38.145 1.00 65.00 197 ASN A CA 1
ATOM 1569 C C . ASN A 1 197 ? 25.460 -17.201 -39.284 1.00 65.00 197 ASN A C 1
ATOM 1571 O O . ASN A 1 197 ? 26.168 -17.181 -40.289 1.00 65.00 197 ASN A O 1
ATOM 1575 N N . SER A 1 198 ? 24.427 -18.037 -39.160 1.00 61.16 198 SER A N 1
ATOM 1576 C CA . SER A 1 198 ? 24.071 -19.043 -40.165 1.00 61.16 198 SER A CA 1
ATOM 1577 C C . SER A 1 198 ? 23.151 -18.500 -41.251 1.00 61.16 198 SER A C 1
ATOM 1579 O O . SER A 1 198 ? 23.221 -18.970 -42.381 1.00 61.16 198 SER A O 1
ATOM 1581 N N . ASN A 1 199 ? 22.294 -17.521 -40.938 1.00 64.44 199 ASN A N 1
ATOM 1582 C CA . ASN A 1 199 ? 21.238 -17.101 -41.864 1.00 64.44 199 ASN A CA 1
ATOM 1583 C C . ASN A 1 199 ? 21.395 -15.649 -42.317 1.00 64.44 199 ASN A C 1
ATOM 1585 O O . ASN A 1 199 ? 21.132 -15.342 -43.477 1.00 64.44 199 ASN A O 1
ATOM 1589 N N . PHE A 1 200 ? 21.819 -14.740 -41.439 1.00 56.78 200 PHE A N 1
ATOM 1590 C CA . PHE A 1 200 ? 21.866 -13.314 -41.776 1.00 56.78 200 PHE A CA 1
ATOM 1591 C C . PHE A 1 200 ? 23.182 -12.936 -42.461 1.00 56.78 200 PHE A C 1
ATOM 1593 O O . PHE A 1 200 ? 23.175 -12.369 -43.555 1.00 56.78 200 PHE A O 1
ATOM 1600 N N . ASN A 1 201 ? 24.314 -13.333 -41.871 1.00 67.06 201 ASN A N 1
ATOM 1601 C CA . ASN A 1 201 ? 25.637 -13.037 -42.425 1.00 67.06 201 ASN A CA 1
ATOM 1602 C C . ASN A 1 201 ? 25.854 -13.634 -43.826 1.00 67.06 201 ASN A C 1
ATOM 1604 O O . ASN A 1 201 ? 26.298 -12.891 -44.702 1.00 67.06 201 ASN A O 1
ATOM 1608 N N . PRO A 1 202 ? 25.509 -14.906 -44.112 1.00 65.62 202 PRO A N 1
ATOM 1609 C CA . PRO A 1 202 ? 25.741 -15.478 -45.435 1.00 65.62 202 PRO A CA 1
ATOM 1610 C C . PRO A 1 202 ? 24.879 -14.827 -46.512 1.00 65.62 202 PRO A C 1
ATOM 1612 O O . PRO A 1 202 ? 25.380 -14.602 -47.606 1.00 65.62 202 PRO A O 1
ATOM 1615 N N . ASN A 1 203 ? 23.636 -14.452 -46.192 1.00 65.19 203 ASN A N 1
ATOM 1616 C CA . ASN A 1 203 ? 22.733 -13.779 -47.129 1.00 65.19 203 ASN A CA 1
ATOM 1617 C C . ASN A 1 203 ? 23.180 -12.351 -47.455 1.00 65.19 203 ASN A C 1
ATOM 1619 O O . ASN A 1 203 ? 23.100 -11.921 -48.604 1.00 65.19 203 ASN A O 1
ATOM 1623 N N . ILE A 1 204 ? 23.678 -11.605 -46.465 1.00 64.06 204 ILE A N 1
ATOM 1624 C CA . ILE A 1 204 ? 24.260 -10.282 -46.714 1.00 64.06 204 ILE A CA 1
ATOM 1625 C C . ILE A 1 204 ? 25.530 -10.431 -47.549 1.00 64.06 204 ILE A C 1
ATOM 1627 O O . ILE A 1 204 ? 25.687 -9.734 -48.549 1.00 64.06 204 ILE A O 1
ATOM 1631 N N . ASN A 1 205 ? 26.411 -11.366 -47.191 1.00 65.25 205 ASN A N 1
ATOM 1632 C CA . ASN A 1 205 ? 27.674 -11.543 -47.896 1.00 65.25 205 ASN A CA 1
ATOM 1633 C C . ASN A 1 205 ? 27.454 -12.049 -49.330 1.00 65.25 205 ASN A C 1
ATOM 1635 O O . ASN A 1 205 ? 28.115 -11.574 -50.247 1.00 65.25 205 ASN A O 1
ATOM 1639 N N . SER A 1 206 ? 26.500 -12.959 -49.558 1.00 65.38 206 SER A N 1
ATOM 1640 C CA . SER A 1 206 ? 26.158 -13.444 -50.897 1.00 65.38 206 SER A CA 1
ATOM 1641 C C . SER A 1 206 ? 25.501 -12.357 -51.740 1.00 65.38 206 SER A C 1
ATOM 1643 O O . SER A 1 206 ? 25.873 -12.200 -52.899 1.00 65.38 206 SER A O 1
ATOM 1645 N N . ASN A 1 207 ? 24.572 -11.572 -51.189 1.00 64.62 207 ASN A N 1
ATOM 1646 C CA . ASN A 1 207 ? 23.865 -10.535 -51.945 1.00 64.62 207 ASN A CA 1
ATOM 1647 C C . ASN A 1 207 ? 24.745 -9.318 -52.226 1.00 64.62 207 ASN A C 1
ATOM 1649 O O . ASN A 1 207 ? 24.690 -8.765 -53.321 1.00 64.62 207 ASN A O 1
ATOM 1653 N N . ILE A 1 208 ? 25.580 -8.907 -51.272 1.00 65.00 208 ILE A N 1
ATOM 1654 C CA . ILE A 1 208 ? 26.515 -7.802 -51.480 1.00 65.00 208 ILE A CA 1
ATOM 1655 C C . ILE A 1 208 ? 27.631 -8.238 -52.430 1.00 65.00 208 ILE A C 1
ATOM 1657 O O . ILE A 1 208 ? 27.873 -7.540 -53.412 1.00 65.00 208 ILE A O 1
ATOM 1661 N N . ASN A 1 209 ? 28.258 -9.404 -52.225 1.00 65.25 209 ASN A N 1
ATOM 1662 C CA . ASN A 1 209 ? 29.328 -9.848 -53.124 1.00 65.25 209 ASN A CA 1
ATOM 1663 C C . ASN A 1 209 ? 28.813 -10.173 -54.523 1.00 65.25 209 ASN A C 1
ATOM 1665 O O . ASN A 1 209 ? 29.503 -9.852 -55.486 1.00 65.25 209 ASN A O 1
ATOM 1669 N N . SER A 1 210 ? 27.629 -10.777 -54.667 1.00 63.12 210 SER A N 1
ATOM 1670 C CA . SER A 1 210 ? 27.061 -11.027 -55.997 1.00 63.12 210 SER A CA 1
ATOM 1671 C C . SER A 1 210 ? 26.734 -9.722 -56.708 1.00 63.12 210 SER A C 1
ATOM 1673 O O . SER A 1 210 ? 27.187 -9.560 -57.830 1.00 63.12 210 SER A O 1
ATOM 1675 N N . ASN A 1 211 ? 26.068 -8.760 -56.060 1.00 62.88 211 ASN A N 1
ATOM 1676 C CA . ASN A 1 211 ? 25.716 -7.491 -56.701 1.00 62.88 211 ASN A CA 1
ATOM 1677 C C . ASN A 1 211 ? 26.934 -6.607 -56.995 1.00 62.88 211 ASN A C 1
ATOM 1679 O O . ASN A 1 211 ? 26.999 -5.994 -58.059 1.00 62.88 211 ASN A O 1
ATOM 1683 N N . ILE A 1 212 ? 27.913 -6.539 -56.088 1.00 63.59 212 ILE A N 1
ATOM 1684 C CA . ILE A 1 212 ? 29.152 -5.784 -56.318 1.00 63.59 212 ILE A CA 1
ATOM 1685 C C . ILE A 1 212 ? 29.958 -6.447 -57.437 1.00 63.59 212 ILE A C 1
ATOM 1687 O O . ILE A 1 212 ? 30.319 -5.776 -58.402 1.00 63.59 212 ILE A O 1
ATOM 1691 N N . ASN A 1 213 ? 30.196 -7.761 -57.374 1.00 63.62 213 ASN A N 1
ATOM 1692 C CA . ASN A 1 213 ? 30.987 -8.429 -58.407 1.00 63.62 213 ASN A CA 1
ATOM 1693 C C . ASN A 1 213 ? 30.265 -8.485 -59.751 1.00 63.62 213 ASN A C 1
ATOM 1695 O O . ASN A 1 213 ? 30.915 -8.306 -60.776 1.00 63.62 213 ASN A O 1
ATOM 1699 N N . SER A 1 214 ? 28.952 -8.718 -59.785 1.00 62.47 214 SER A N 1
ATOM 1700 C CA . SER A 1 214 ? 28.219 -8.783 -61.047 1.00 62.47 214 SER A CA 1
ATOM 1701 C C . SER A 1 214 ? 28.097 -7.406 -61.667 1.00 62.47 214 SER A C 1
ATOM 1703 O O . SER A 1 214 ? 28.385 -7.274 -62.847 1.00 62.47 214 SER A O 1
ATOM 1705 N N . ASN A 1 215 ? 27.722 -6.371 -60.911 1.00 62.75 215 ASN A N 1
ATOM 1706 C CA . ASN A 1 215 ? 27.385 -5.080 -61.507 1.00 62.75 215 ASN A CA 1
ATOM 1707 C C . ASN A 1 215 ? 28.597 -4.170 -61.626 1.00 62.75 215 ASN A C 1
ATOM 1709 O O . ASN A 1 215 ? 28.774 -3.545 -62.664 1.00 62.75 215 ASN A O 1
ATOM 1713 N N . ILE A 1 216 ? 29.461 -4.097 -60.612 1.00 63.06 216 ILE A N 1
ATOM 1714 C CA . ILE A 1 216 ? 30.607 -3.185 -60.667 1.00 63.06 216 ILE A CA 1
ATOM 1715 C C . ILE A 1 216 ? 31.676 -3.748 -61.603 1.00 63.06 216 ILE A C 1
ATOM 1717 O O . ILE A 1 216 ? 32.115 -3.026 -62.496 1.00 63.06 216 ILE A O 1
ATOM 1721 N N . ASN A 1 217 ? 32.035 -5.036 -61.510 1.00 65.69 217 ASN A N 1
ATOM 1722 C CA . ASN A 1 217 ? 33.057 -5.571 -62.420 1.00 65.69 217 ASN A CA 1
ATOM 1723 C C . ASN A 1 217 ? 32.561 -5.673 -63.864 1.00 65.69 217 ASN A C 1
ATOM 1725 O O . ASN A 1 217 ? 33.342 -5.391 -64.771 1.00 65.69 217 ASN A O 1
ATOM 1729 N N . SER A 1 218 ? 31.296 -6.039 -64.116 1.00 66.69 218 SER A N 1
ATOM 1730 C CA . SER A 1 218 ? 30.795 -6.069 -65.500 1.00 66.69 218 SER A CA 1
ATOM 1731 C C . SER A 1 218 ? 30.659 -4.667 -66.090 1.00 66.69 218 SER A C 1
ATOM 1733 O O . SER A 1 218 ? 31.071 -4.462 -67.231 1.00 66.69 218 SER A O 1
ATOM 1735 N N . ASN A 1 219 ? 30.182 -3.681 -65.322 1.00 67.00 219 ASN A N 1
ATOM 1736 C CA . ASN A 1 219 ? 30.047 -2.314 -65.821 1.00 67.00 219 ASN A CA 1
ATOM 1737 C C . ASN A 1 219 ? 31.404 -1.643 -66.010 1.00 67.00 219 ASN A C 1
ATOM 1739 O O . ASN A 1 219 ? 31.604 -0.993 -67.029 1.00 67.00 219 ASN A O 1
ATOM 1743 N N . ILE A 1 220 ? 32.360 -1.833 -65.095 1.00 67.31 220 ILE A N 1
ATOM 1744 C CA . ILE A 1 220 ? 33.720 -1.308 -65.265 1.00 67.31 220 ILE A CA 1
ATOM 1745 C C . ILE A 1 220 ? 34.399 -1.987 -66.456 1.00 67.31 220 ILE A C 1
ATOM 1747 O O . ILE A 1 220 ? 34.941 -1.299 -67.318 1.00 67.31 220 ILE A O 1
ATOM 1751 N N . LYS A 1 221 ? 34.337 -3.321 -66.564 1.00 69.94 221 LYS A N 1
ATOM 1752 C CA . LYS A 1 221 ? 34.959 -4.044 -67.682 1.00 69.94 221 LYS A CA 1
ATOM 1753 C C . LYS A 1 221 ? 34.313 -3.688 -69.020 1.00 69.94 221 LYS A C 1
ATOM 1755 O O . LYS A 1 221 ? 35.037 -3.519 -69.998 1.00 69.94 221 LYS A O 1
ATOM 1760 N N . SER A 1 222 ? 32.986 -3.546 -69.070 1.00 66.69 222 SER A N 1
ATOM 1761 C CA . SER A 1 222 ? 32.296 -3.137 -70.296 1.00 66.69 222 SER A CA 1
ATOM 1762 C C . SER A 1 222 ? 32.621 -1.690 -70.654 1.00 66.69 222 SER A C 1
ATOM 1764 O O . SER A 1 222 ? 33.064 -1.473 -71.771 1.00 66.69 222 SER A O 1
ATOM 1766 N N . ASN A 1 223 ? 32.558 -0.739 -69.715 1.00 63.97 223 ASN A N 1
ATOM 1767 C CA . ASN A 1 223 ? 32.845 0.672 -69.990 1.00 63.97 223 ASN A CA 1
ATOM 1768 C C . ASN A 1 223 ? 34.308 0.918 -70.370 1.00 63.97 223 ASN A C 1
ATOM 1770 O O . ASN A 1 223 ? 34.578 1.724 -71.257 1.00 63.97 223 ASN A O 1
ATOM 1774 N N . ILE A 1 224 ? 35.268 0.236 -69.740 1.00 64.50 224 ILE A N 1
ATOM 1775 C CA . ILE A 1 224 ? 36.678 0.336 -70.142 1.00 64.50 224 ILE A CA 1
ATOM 1776 C C . ILE A 1 224 ? 36.848 -0.216 -71.565 1.00 64.50 224 ILE A C 1
ATOM 1778 O O . ILE A 1 224 ? 37.447 0.446 -72.418 1.00 64.50 224 ILE A O 1
ATOM 1782 N N . ASN A 1 225 ? 36.271 -1.385 -71.859 1.00 65.69 225 ASN A N 1
ATOM 1783 C CA . ASN A 1 225 ? 36.388 -1.997 -73.182 1.00 65.69 225 ASN A CA 1
ATOM 1784 C C . ASN A 1 225 ? 35.627 -1.235 -74.277 1.00 65.69 225 ASN A C 1
ATOM 1786 O O . ASN A 1 225 ? 36.106 -1.193 -75.407 1.00 65.69 225 ASN A O 1
ATOM 1790 N N . SER A 1 226 ? 34.473 -0.640 -73.971 1.00 60.47 226 SER A N 1
ATOM 1791 C CA . SER A 1 226 ? 33.617 0.037 -74.949 1.00 60.47 226 SER A CA 1
ATOM 1792 C C . SER A 1 226 ? 33.948 1.513 -75.129 1.00 60.47 226 SER A C 1
ATOM 1794 O O . SER A 1 226 ? 33.692 2.042 -76.202 1.00 60.47 226 SER A O 1
ATOM 1796 N N . ASN A 1 227 ? 34.501 2.187 -74.114 1.00 60.25 227 ASN A N 1
ATOM 1797 C CA . ASN A 1 227 ? 34.653 3.647 -74.145 1.00 60.25 227 ASN A CA 1
ATOM 1798 C C . ASN A 1 227 ? 36.113 4.102 -74.086 1.00 60.25 227 ASN A C 1
ATOM 1800 O O . ASN A 1 227 ? 36.432 5.164 -74.613 1.00 60.25 227 ASN A O 1
ATOM 1804 N N . ILE A 1 228 ? 37.011 3.339 -73.457 1.00 60.28 228 ILE A N 1
ATOM 1805 C CA . ILE A 1 228 ? 38.421 3.738 -73.332 1.00 60.28 228 ILE A CA 1
ATOM 1806 C C . ILE A 1 228 ? 39.241 3.151 -74.481 1.00 60.28 228 ILE A C 1
ATOM 1808 O O . ILE A 1 228 ? 39.888 3.897 -75.218 1.00 60.28 228 ILE A O 1
ATOM 1812 N N . ASN A 1 229 ? 39.162 1.835 -74.699 1.00 62.53 229 ASN A N 1
ATOM 1813 C CA . ASN A 1 229 ? 39.919 1.170 -75.766 1.00 62.53 229 ASN A CA 1
ATOM 1814 C C . ASN A 1 229 ? 39.670 1.756 -77.170 1.00 62.53 229 ASN A C 1
ATOM 1816 O O . ASN A 1 229 ? 40.652 2.074 -77.848 1.00 62.53 229 ASN A O 1
ATOM 1820 N N . PRO A 1 230 ? 38.420 1.976 -77.621 1.00 60.47 230 PRO A N 1
ATOM 1821 C CA . PRO A 1 230 ? 38.176 2.536 -78.947 1.00 60.47 230 PRO A CA 1
ATOM 1822 C C . PRO A 1 230 ? 38.440 4.041 -79.050 1.00 60.47 230 PRO A C 1
ATOM 1824 O O . PRO A 1 230 ? 38.35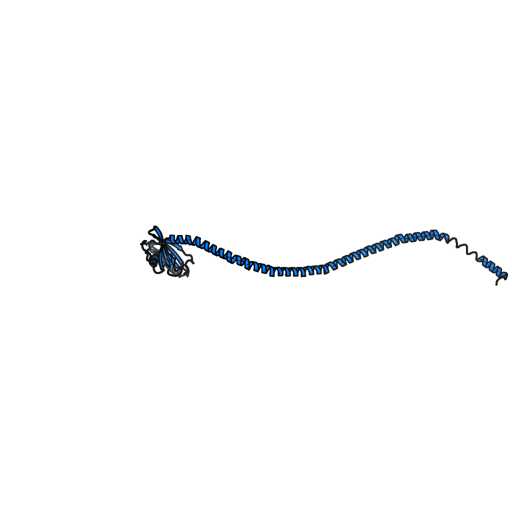7 4.558 -80.150 1.00 60.47 230 PRO A O 1
ATOM 1827 N N . ASN A 1 231 ? 38.794 4.746 -77.970 1.00 60.28 231 ASN A N 1
ATOM 1828 C CA . ASN A 1 231 ? 39.188 6.161 -78.032 1.00 60.28 231 ASN A CA 1
ATOM 1829 C C . ASN A 1 231 ? 40.703 6.362 -77.931 1.00 60.28 231 ASN A C 1
ATOM 1831 O O . ASN A 1 231 ? 41.236 7.317 -78.493 1.00 60.28 231 ASN A O 1
ATOM 1835 N N . ILE A 1 232 ? 41.415 5.462 -77.251 1.00 60.34 232 ILE A N 1
ATOM 1836 C CA . ILE A 1 232 ? 42.878 5.511 -77.164 1.00 60.34 232 ILE A CA 1
ATOM 1837 C C . ILE A 1 232 ? 43.504 4.991 -78.459 1.00 60.34 232 ILE A C 1
ATOM 1839 O O . ILE A 1 232 ? 44.372 5.653 -79.027 1.00 60.34 232 ILE A O 1
ATOM 1843 N N . ASN A 1 233 ? 43.036 3.846 -78.969 1.00 61.28 233 ASN A N 1
ATOM 1844 C CA . ASN A 1 233 ? 43.663 3.213 -80.128 1.00 61.28 233 ASN A CA 1
ATOM 1845 C C . ASN A 1 233 ? 43.617 4.076 -81.400 1.00 61.28 233 ASN A C 1
ATOM 1847 O O . ASN A 1 233 ? 44.675 4.288 -81.989 1.00 61.28 233 ASN A O 1
ATOM 1851 N N . PRO A 1 234 ? 42.465 4.621 -81.837 1.00 60.09 234 PRO A N 1
ATOM 1852 C CA . PRO A 1 234 ? 42.436 5.426 -83.049 1.00 60.09 234 PRO A CA 1
ATOM 1853 C C . PRO A 1 234 ? 43.090 6.793 -82.872 1.00 60.09 234 PRO A C 1
ATOM 1855 O O . PRO A 1 234 ? 43.652 7.260 -83.847 1.00 60.09 234 PRO A O 1
ATOM 1858 N N . ASN A 1 235 ? 43.106 7.401 -81.678 1.00 60.00 235 ASN A N 1
ATOM 1859 C CA . ASN A 1 235 ? 43.819 8.670 -81.466 1.00 60.00 235 ASN A CA 1
ATOM 1860 C C . ASN A 1 235 ? 45.338 8.499 -81.501 1.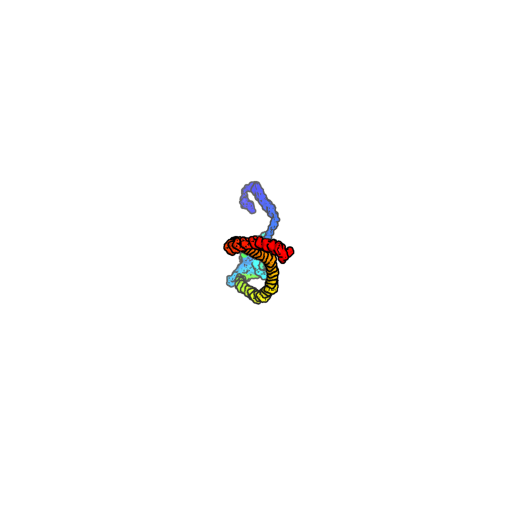00 60.00 235 ASN A C 1
ATOM 1862 O O . ASN A 1 235 ? 46.041 9.338 -82.061 1.00 60.00 235 ASN A O 1
ATOM 1866 N N . ILE A 1 236 ? 45.859 7.409 -80.932 1.00 61.66 236 ILE A N 1
ATOM 1867 C CA . ILE A 1 236 ? 47.280 7.075 -81.057 1.00 61.66 236 ILE A CA 1
ATOM 1868 C C . ILE A 1 236 ? 47.595 6.773 -82.524 1.00 61.66 236 ILE A C 1
ATOM 1870 O O . ILE A 1 236 ? 48.536 7.344 -83.066 1.00 61.66 236 ILE A O 1
ATOM 1874 N N . ASN A 1 237 ? 46.780 5.957 -83.199 1.00 63.09 237 ASN A N 1
ATOM 1875 C CA . ASN A 1 237 ? 47.029 5.607 -84.597 1.00 63.09 237 ASN A CA 1
ATOM 1876 C C . ASN A 1 237 ? 46.893 6.816 -85.534 1.00 63.09 237 ASN A C 1
ATOM 1878 O O . ASN A 1 237 ? 47.699 6.966 -86.446 1.00 63.09 237 ASN A O 1
ATOM 1882 N N . SER A 1 238 ? 45.913 7.698 -85.316 1.00 62.19 238 SER A N 1
ATOM 1883 C CA . SER A 1 238 ? 45.698 8.886 -86.142 1.00 62.19 238 SER A CA 1
ATOM 1884 C C . SER A 1 238 ? 46.777 9.929 -85.909 1.00 62.19 238 SER A C 1
ATOM 1886 O O . SER A 1 238 ? 47.257 10.480 -86.888 1.00 62.19 238 SER A O 1
ATOM 188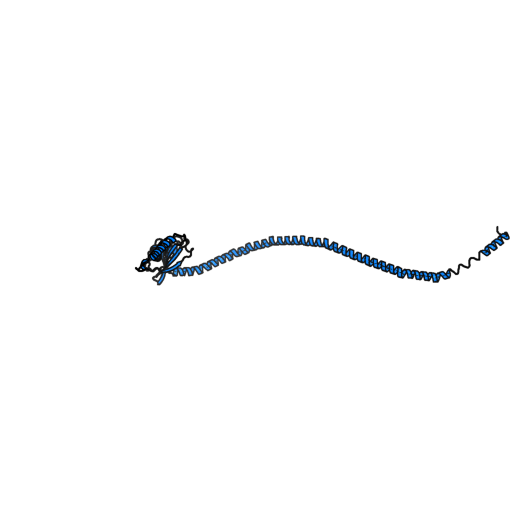8 N N . ASN A 1 239 ? 47.193 10.180 -84.662 1.00 61.19 239 ASN A N 1
ATOM 1889 C CA . ASN A 1 239 ? 48.223 11.179 -84.365 1.00 61.19 239 ASN A CA 1
ATOM 1890 C C . ASN A 1 239 ? 49.625 10.698 -84.719 1.00 61.19 239 ASN A C 1
ATOM 1892 O O . ASN A 1 239 ? 50.444 11.501 -85.161 1.00 61.19 239 ASN A O 1
ATOM 1896 N N . ILE A 1 240 ? 49.917 9.408 -84.545 1.00 63.94 240 ILE A N 1
ATOM 1897 C CA . ILE A 1 240 ? 51.195 8.844 -84.975 1.00 63.94 240 ILE A CA 1
ATOM 1898 C C . ILE A 1 240 ? 51.238 8.796 -86.502 1.00 63.94 240 ILE A C 1
ATOM 1900 O O . ILE A 1 240 ? 52.188 9.318 -87.077 1.00 63.94 240 ILE A O 1
ATOM 1904 N N . ASN A 1 241 ? 50.209 8.273 -87.182 1.00 63.31 241 ASN A N 1
ATOM 1905 C CA . ASN A 1 241 ? 50.221 8.232 -88.647 1.00 63.31 241 ASN A CA 1
ATOM 1906 C C . ASN A 1 241 ? 50.165 9.623 -89.274 1.00 63.31 241 ASN A C 1
ATOM 1908 O O . ASN A 1 241 ? 50.839 9.835 -90.278 1.00 63.31 241 ASN A O 1
ATOM 1912 N N . SER A 1 242 ? 49.400 10.571 -88.722 1.00 61.31 242 SER A N 1
ATOM 1913 C CA . SER A 1 242 ? 49.343 11.929 -89.268 1.00 61.31 242 SER A CA 1
ATOM 1914 C C . SER A 1 242 ? 50.673 12.646 -89.089 1.00 61.31 242 SER A C 1
ATOM 1916 O O . SER A 1 242 ? 51.183 13.154 -90.077 1.00 61.31 242 SER A O 1
ATOM 1918 N N . ASN A 1 243 ? 51.288 12.607 -87.901 1.00 61.00 243 ASN A N 1
ATOM 1919 C CA . ASN A 1 243 ? 52.568 13.279 -87.668 1.00 61.00 243 ASN A CA 1
ATOM 1920 C C . ASN A 1 243 ? 53.731 12.601 -88.390 1.00 61.00 243 ASN A C 1
ATOM 1922 O O . ASN A 1 243 ? 54.602 13.296 -88.907 1.00 61.00 243 ASN A O 1
ATOM 1926 N N . ILE A 1 244 ? 53.767 11.267 -88.449 1.00 63.78 244 ILE A N 1
ATOM 1927 C CA . ILE A 1 244 ? 54.805 10.548 -89.194 1.00 63.78 244 ILE A CA 1
ATOM 1928 C C . ILE A 1 244 ? 54.640 10.824 -90.689 1.00 63.78 244 ILE A C 1
ATOM 1930 O O . ILE A 1 244 ? 55.592 11.273 -91.319 1.00 63.78 244 ILE A O 1
ATOM 1934 N N . ASN A 1 245 ? 53.445 10.649 -91.264 1.00 61.25 245 ASN A N 1
ATOM 1935 C CA . ASN A 1 245 ? 53.265 10.891 -92.697 1.00 61.25 245 ASN A CA 1
ATOM 1936 C C . ASN A 1 245 ? 53.423 12.365 -93.062 1.00 61.25 245 ASN A C 1
ATOM 1938 O O . ASN A 1 245 ? 54.044 12.651 -94.079 1.00 61.25 245 ASN A O 1
ATOM 1942 N N . SER A 1 246 ? 52.897 13.307 -92.275 1.00 60.81 246 SER A N 1
ATOM 1943 C CA . SER A 1 246 ? 53.009 14.727 -92.607 1.00 60.81 246 SER A CA 1
ATOM 1944 C C . SER A 1 246 ? 54.438 15.213 -92.437 1.00 60.81 246 SER A C 1
ATOM 1946 O O . SER A 1 246 ? 54.965 15.813 -93.364 1.00 60.81 246 SER A O 1
ATOM 1948 N N . ASN A 1 247 ? 55.100 14.939 -91.309 1.00 59.81 247 ASN A N 1
ATOM 1949 C CA . ASN A 1 247 ? 56.413 15.523 -91.038 1.00 59.81 247 ASN A CA 1
ATOM 1950 C C . ASN A 1 247 ? 57.546 14.759 -91.704 1.00 59.81 247 ASN A C 1
ATOM 1952 O O . ASN A 1 247 ? 58.493 15.396 -92.154 1.00 59.81 247 ASN A O 1
ATOM 1956 N N . ILE A 1 248 ? 57.476 13.429 -91.797 1.00 61.91 248 ILE A N 1
ATOM 1957 C CA . ILE A 1 248 ? 58.540 12.668 -92.455 1.00 61.91 248 ILE A CA 1
ATOM 1958 C C . ILE A 1 248 ? 58.408 12.803 -93.971 1.00 61.91 248 ILE A C 1
ATOM 1960 O O . ILE A 1 248 ? 59.390 13.182 -94.602 1.00 61.91 248 ILE A O 1
ATOM 1964 N N . ASN A 1 249 ? 57.224 12.613 -94.574 1.00 60.28 249 ASN A N 1
ATOM 1965 C CA . ASN A 1 249 ? 57.129 12.749 -96.034 1.00 60.28 249 ASN A CA 1
ATOM 1966 C C . ASN A 1 249 ? 57.314 14.192 -96.496 1.00 60.28 249 ASN A C 1
ATOM 1968 O O . ASN A 1 249 ? 57.959 14.387 -97.522 1.00 60.28 249 ASN A O 1
ATOM 1972 N N . SER A 1 250 ? 56.797 15.202 -95.779 1.00 61.03 250 SER A N 1
ATOM 1973 C CA . SER A 1 250 ? 57.031 16.593 -96.198 1.00 61.03 250 SER A CA 1
ATOM 1974 C C . SER A 1 250 ? 58.499 16.977 -96.065 1.00 61.03 250 SER A C 1
ATOM 1976 O O . SER A 1 250 ? 59.039 17.481 -97.039 1.00 61.03 250 SER A O 1
ATOM 1978 N N . ASN A 1 251 ? 59.172 16.668 -94.949 1.00 60.97 251 ASN A N 1
ATOM 1979 C CA . ASN A 1 251 ? 60.574 17.049 -94.773 1.00 60.97 251 ASN A CA 1
ATOM 1980 C C . ASN A 1 251 ? 61.521 16.237 -95.653 1.00 60.97 251 ASN A C 1
ATOM 1982 O O . ASN A 1 251 ? 62.485 16.795 -96.168 1.00 60.97 251 ASN A O 1
ATOM 1986 N N . ILE A 1 252 ? 61.274 14.938 -95.843 1.00 63.88 252 ILE A N 1
ATOM 1987 C CA . ILE A 1 252 ? 62.093 14.122 -96.744 1.00 63.88 252 ILE A CA 1
ATOM 1988 C C . ILE A 1 252 ? 61.883 14.592 -98.183 1.00 63.88 252 ILE A C 1
ATOM 1990 O O . ILE A 1 252 ? 62.868 14.894 -98.853 1.00 63.88 252 ILE A O 1
ATOM 1994 N N . ASN A 1 253 ? 60.639 14.746 -98.653 1.00 60.78 253 ASN A N 1
ATOM 1995 C CA . ASN A 1 253 ? 60.409 15.202 -100.025 1.00 60.78 253 ASN A CA 1
ATOM 1996 C C . ASN A 1 253 ? 60.892 16.635 -100.244 1.00 60.78 253 ASN A C 1
ATOM 1998 O O . ASN A 1 253 ? 61.491 16.900 -101.281 1.00 60.78 253 ASN A O 1
ATOM 2002 N N . SER A 1 254 ? 60.672 17.559 -99.304 1.00 61.62 254 SER A N 1
ATOM 2003 C CA . SER A 1 254 ? 61.101 18.949 -99.471 1.00 61.62 254 SER A CA 1
ATOM 2004 C C . SER A 1 254 ? 62.615 19.080 -99.410 1.00 61.62 254 SER A C 1
ATOM 2006 O O . SER A 1 254 ? 63.174 19.766 -100.256 1.00 61.62 254 SER A O 1
ATOM 2008 N N . ASN A 1 255 ? 63.293 18.420 -98.463 1.00 61.94 255 ASN A N 1
ATOM 2009 C CA . ASN A 1 255 ? 64.738 18.585 -98.290 1.00 61.94 255 ASN A CA 1
ATOM 2010 C C . ASN A 1 255 ? 65.550 17.762 -99.281 1.00 61.94 255 ASN A C 1
ATOM 2012 O O . ASN A 1 255 ? 66.595 18.229 -99.724 1.00 61.94 255 ASN A O 1
ATOM 2016 N N . ILE A 1 256 ? 65.100 16.560 -99.648 1.00 65.81 256 ILE A N 1
ATOM 2017 C CA . ILE A 1 256 ? 65.801 15.769 -100.662 1.00 65.81 256 ILE A CA 1
ATOM 2018 C C . ILE A 1 256 ? 65.578 16.391 -102.040 1.00 65.81 256 ILE A C 1
ATOM 2020 O O . ILE A 1 256 ? 66.559 16.632 -102.740 1.00 65.81 256 ILE A O 1
ATOM 2024 N N . ASN A 1 257 ? 64.339 16.742 -102.417 1.00 62.97 257 ASN A N 1
ATOM 2025 C CA . ASN A 1 257 ? 64.118 17.369 -103.725 1.00 62.97 257 ASN A CA 1
ATOM 2026 C C . ASN A 1 257 ? 64.742 18.760 -103.810 1.00 62.97 257 ASN A C 1
ATOM 2028 O O . ASN A 1 257 ? 65.279 19.095 -104.865 1.00 62.97 257 ASN A O 1
ATOM 2032 N N . SER A 1 258 ? 64.705 19.567 -102.740 1.00 63.12 258 SER A N 1
ATOM 2033 C CA . SER A 1 258 ? 65.374 20.871 -102.765 1.00 63.12 258 SER A CA 1
ATOM 2034 C C . SER A 1 258 ? 66.880 20.697 -102.903 1.00 63.12 258 SER A C 1
ATOM 2036 O O . SER A 1 258 ? 67.438 21.282 -103.820 1.00 63.12 258 SER A O 1
ATOM 2038 N N . ASN A 1 259 ? 67.525 19.824 -102.121 1.00 62.97 259 ASN A N 1
ATOM 2039 C CA . ASN A 1 259 ? 68.973 19.620 -102.212 1.00 62.97 259 ASN A CA 1
ATOM 2040 C C . ASN A 1 259 ? 69.416 19.027 -103.554 1.00 62.97 259 ASN A C 1
ATOM 2042 O O . ASN A 1 259 ? 70.441 19.444 -104.094 1.00 62.97 259 ASN A O 1
ATOM 2046 N N . ILE A 1 260 ? 68.668 18.076 -104.121 1.00 66.62 260 ILE A N 1
ATOM 2047 C CA . ILE A 1 260 ? 68.988 17.527 -105.446 1.00 66.62 260 ILE A CA 1
ATOM 2048 C C . ILE A 1 260 ? 68.878 18.631 -106.508 1.00 66.62 260 ILE A C 1
ATOM 2050 O O . ILE A 1 260 ? 69.807 18.824 -107.296 1.00 66.62 260 ILE A O 1
ATOM 2054 N N . ASN A 1 261 ? 67.785 19.400 -106.499 1.00 63.25 261 ASN A N 1
ATOM 2055 C CA . ASN A 1 261 ? 67.551 20.435 -107.505 1.00 63.25 261 ASN A CA 1
ATOM 2056 C C . ASN A 1 261 ? 68.451 21.664 -107.338 1.00 63.25 261 ASN A C 1
ATOM 2058 O O . ASN A 1 261 ? 68.856 22.243 -108.343 1.00 63.25 261 ASN A O 1
ATOM 2062 N N . SER A 1 262 ? 68.775 22.069 -106.108 1.00 61.81 262 SER A N 1
ATOM 2063 C CA . SER A 1 262 ? 69.563 23.276 -105.843 1.00 61.81 262 SER A CA 1
ATOM 2064 C C . SER A 1 262 ? 71.066 23.027 -105.830 1.00 61.81 262 SER A C 1
ATOM 2066 O O . SER A 1 262 ? 71.818 23.939 -106.157 1.00 61.81 262 SER A O 1
ATOM 2068 N N . ASN A 1 263 ? 71.524 21.824 -105.465 1.00 61.50 263 ASN A N 1
ATOM 2069 C CA . ASN A 1 263 ? 72.951 21.591 -105.213 1.00 61.50 263 ASN A CA 1
ATOM 2070 C C . ASN A 1 263 ? 73.565 20.566 -106.167 1.00 61.50 263 ASN A C 1
ATOM 2072 O O . ASN A 1 263 ? 74.718 20.724 -106.563 1.00 61.50 263 ASN A O 1
ATOM 2076 N N . ILE A 1 264 ? 72.826 19.521 -106.550 1.00 64.94 264 ILE A N 1
ATOM 2077 C CA . ILE A 1 264 ? 73.370 18.455 -107.404 1.00 64.94 264 ILE A CA 1
ATOM 2078 C C . ILE A 1 264 ? 73.212 18.822 -108.880 1.00 64.94 264 ILE A C 1
ATOM 2080 O O . ILE A 1 264 ? 74.206 18.840 -109.605 1.00 64.94 264 ILE A O 1
ATOM 2084 N N . ASN A 1 265 ? 72.004 19.192 -109.319 1.00 66.50 265 ASN A N 1
ATOM 2085 C CA . ASN A 1 265 ? 71.754 19.545 -110.721 1.00 66.50 265 ASN A CA 1
ATOM 2086 C C . ASN A 1 265 ? 72.647 20.691 -111.233 1.00 66.50 265 ASN A C 1
ATOM 2088 O O . ASN A 1 265 ? 73.223 20.541 -112.313 1.00 66.50 265 ASN A O 1
ATOM 2092 N N . PRO A 1 266 ? 72.851 21.800 -110.494 1.00 64.69 266 PRO A N 1
ATOM 2093 C CA . PRO A 1 266 ? 73.713 22.882 -110.963 1.00 64.69 266 PRO A CA 1
ATOM 2094 C C . PRO A 1 266 ? 75.190 22.489 -111.007 1.00 64.69 266 PRO A C 1
ATOM 2096 O O . PRO A 1 266 ? 75.890 22.920 -111.915 1.00 64.69 266 PRO A O 1
ATOM 2099 N N . ASN A 1 267 ? 75.656 21.641 -110.082 1.00 64.31 267 ASN A N 1
ATOM 2100 C CA . ASN A 1 267 ? 77.038 21.151 -110.070 1.00 64.31 267 ASN A CA 1
ATOM 2101 C C . ASN A 1 267 ? 77.316 20.149 -111.191 1.00 64.31 267 ASN A C 1
ATOM 2103 O O . ASN A 1 267 ? 78.392 20.170 -111.783 1.00 64.31 267 ASN A O 1
ATOM 2107 N N . ILE A 1 268 ? 76.353 19.283 -111.512 1.00 66.44 268 ILE A N 1
ATOM 2108 C CA . ILE A 1 268 ? 76.461 18.386 -112.665 1.00 66.44 268 ILE A CA 1
ATOM 2109 C C . ILE A 1 268 ? 76.451 19.211 -113.956 1.00 66.44 268 ILE A C 1
ATOM 2111 O O . ILE A 1 268 ? 77.334 19.032 -114.791 1.00 66.44 268 ILE A O 1
ATOM 2115 N N . ASN A 1 269 ? 75.528 20.170 -114.098 1.00 62.16 269 ASN A N 1
ATOM 2116 C CA . ASN A 1 269 ? 75.483 21.033 -115.280 1.00 62.16 269 ASN A CA 1
ATOM 2117 C C . ASN A 1 269 ? 76.737 21.902 -115.426 1.00 62.16 269 ASN A C 1
ATOM 2119 O O . ASN A 1 269 ? 77.231 22.050 -116.541 1.00 62.16 269 ASN A O 1
ATOM 2123 N N . SER A 1 270 ? 77.271 22.471 -114.341 1.00 65.06 270 SER A N 1
ATOM 2124 C CA . SER A 1 270 ? 78.473 23.309 -114.407 1.00 65.06 270 SER A CA 1
ATOM 2125 C C . SER A 1 270 ? 79.719 22.490 -114.743 1.00 65.06 270 SER A C 1
ATOM 2127 O O . SER A 1 270 ? 80.498 22.914 -115.594 1.00 65.06 270 SER A O 1
ATOM 2129 N N . ASN A 1 271 ? 79.879 21.295 -114.163 1.00 60.62 271 ASN A N 1
ATOM 2130 C CA . ASN A 1 271 ? 81.029 20.428 -114.428 1.00 60.62 271 ASN A CA 1
ATOM 2131 C C . ASN A 1 271 ? 80.971 19.762 -115.804 1.00 60.62 271 ASN A C 1
ATOM 2133 O O . ASN A 1 271 ? 82.008 19.606 -116.446 1.00 60.62 271 ASN A O 1
ATOM 2137 N N . ILE A 1 272 ? 79.784 19.382 -116.286 1.00 63.28 272 ILE A N 1
ATOM 2138 C CA . ILE A 1 272 ? 79.630 18.837 -117.639 1.00 63.28 272 ILE A CA 1
ATOM 2139 C C . ILE A 1 272 ? 79.840 19.947 -118.675 1.00 63.28 272 ILE A C 1
ATOM 2141 O O . ILE A 1 272 ? 80.626 19.759 -119.603 1.00 63.28 272 ILE A O 1
ATOM 2145 N N . ASN A 1 273 ? 79.230 21.126 -118.501 1.00 58.19 273 ASN A N 1
ATOM 2146 C CA . ASN A 1 273 ? 79.417 22.231 -119.447 1.00 58.19 273 ASN A CA 1
ATOM 2147 C C . ASN A 1 273 ? 80.848 22.770 -119.446 1.00 58.19 273 ASN A C 1
ATOM 2149 O O . ASN A 1 273 ? 81.357 23.107 -120.516 1.00 58.19 273 ASN A O 1
ATOM 2153 N N . SER A 1 274 ? 81.519 22.842 -118.290 1.00 59.19 274 SER A N 1
ATOM 2154 C CA . SER A 1 274 ? 82.915 23.282 -118.250 1.00 59.19 274 SER A CA 1
ATOM 2155 C C . SER A 1 274 ? 83.835 22.259 -118.921 1.00 59.19 274 SER A C 1
ATOM 2157 O O . SER A 1 274 ? 84.665 22.661 -119.735 1.00 59.19 274 SER A O 1
ATOM 2159 N N . ASN A 1 275 ? 83.643 20.952 -118.695 1.00 57.72 275 ASN A N 1
ATOM 2160 C CA . ASN A 1 275 ? 84.461 19.910 -119.326 1.00 57.72 275 ASN A CA 1
ATOM 2161 C C . ASN A 1 275 ? 84.228 19.790 -120.838 1.00 57.72 275 ASN A C 1
ATOM 2163 O O . ASN A 1 275 ? 85.189 19.611 -121.584 1.00 57.72 275 ASN A O 1
ATOM 2167 N N . ILE A 1 276 ? 82.988 19.929 -121.319 1.00 58.50 276 ILE A N 1
ATOM 2168 C CA . ILE A 1 276 ? 82.692 19.901 -122.761 1.00 58.50 276 ILE A CA 1
ATOM 2169 C C . ILE A 1 276 ? 83.285 21.139 -123.459 1.00 58.50 276 ILE A C 1
ATOM 2171 O O . ILE A 1 276 ? 83.946 21.002 -124.492 1.00 58.50 276 ILE A O 1
ATOM 2175 N N . ASN A 1 277 ? 83.124 22.337 -122.881 1.00 56.88 277 ASN A N 1
ATOM 2176 C CA . ASN A 1 277 ? 83.621 23.573 -123.498 1.00 56.88 277 ASN A CA 1
ATOM 2177 C C . ASN A 1 277 ? 85.147 23.724 -123.445 1.00 56.88 277 ASN A C 1
ATOM 2179 O O . ASN A 1 277 ? 85.714 24.297 -124.373 1.00 56.88 277 ASN A O 1
ATOM 2183 N N . SER A 1 278 ? 85.813 23.218 -122.403 1.00 56.84 278 SER A N 1
ATOM 2184 C CA . SER A 1 278 ? 87.274 23.321 -122.270 1.00 56.84 278 SER A CA 1
ATOM 2185 C C . SER A 1 278 ? 88.041 22.219 -123.005 1.00 56.84 278 SER A C 1
ATOM 2187 O O . SER A 1 278 ? 89.104 22.505 -123.552 1.00 56.84 278 SER A O 1
ATOM 2189 N N . ASN A 1 279 ? 87.508 20.990 -123.081 1.00 55.09 279 ASN A N 1
ATOM 2190 C CA . ASN A 1 279 ? 88.294 19.834 -123.537 1.00 55.09 279 ASN A CA 1
ATOM 2191 C C . ASN A 1 279 ? 87.866 19.239 -124.892 1.00 55.09 279 ASN A C 1
ATOM 2193 O O . ASN A 1 279 ? 88.675 18.564 -125.528 1.00 55.09 279 ASN A O 1
ATOM 2197 N N . ILE A 1 280 ? 86.637 19.478 -125.370 1.00 54.03 280 ILE A N 1
ATOM 2198 C CA . ILE A 1 280 ? 86.124 18.852 -126.611 1.00 54.03 280 ILE A CA 1
ATOM 2199 C C . ILE A 1 280 ? 86.096 19.843 -127.787 1.00 54.03 280 ILE A C 1
ATOM 2201 O O . ILE A 1 280 ? 86.482 19.493 -128.904 1.00 54.03 280 ILE A O 1
ATOM 2205 N N . ASN A 1 281 ? 85.720 21.101 -127.544 1.00 53.75 281 ASN A N 1
ATOM 2206 C CA . ASN A 1 281 ? 85.577 22.112 -128.600 1.00 53.75 281 ASN A CA 1
ATOM 2207 C C . ASN A 1 281 ? 86.876 22.512 -129.344 1.00 53.75 281 ASN A C 1
ATOM 2209 O O . ASN A 1 281 ? 86.799 22.750 -130.553 1.00 53.75 281 ASN A O 1
ATOM 2213 N N . PRO A 1 282 ? 88.075 22.548 -128.724 1.00 51.28 282 PRO A N 1
ATOM 2214 C CA . PRO A 1 282 ? 89.297 22.905 -129.454 1.00 51.28 282 PRO A CA 1
ATOM 2215 C C . PRO A 1 282 ? 89.787 21.802 -130.411 1.00 51.28 282 PRO A C 1
ATOM 2217 O O . PRO A 1 282 ? 90.436 22.103 -131.409 1.00 51.28 282 PRO A O 1
ATOM 2220 N N . ASN A 1 283 ? 89.455 20.530 -130.146 1.00 48.69 283 ASN A N 1
ATOM 2221 C CA . ASN A 1 283 ? 89.972 19.378 -130.901 1.00 48.69 283 ASN A CA 1
ATOM 2222 C C . ASN A 1 283 ? 89.114 18.976 -132.113 1.00 48.69 283 ASN A C 1
ATOM 2224 O O . ASN A 1 283 ? 89.604 18.290 -133.009 1.00 48.69 283 ASN A O 1
ATOM 2228 N N . ILE A 1 284 ? 87.858 19.425 -132.191 1.00 54.19 284 ILE A N 1
ATOM 2229 C CA . ILE A 1 284 ? 86.966 19.130 -133.326 1.00 54.19 284 ILE A CA 1
ATOM 2230 C C . ILE A 1 284 ? 87.142 20.152 -134.466 1.00 54.19 284 ILE A C 1
ATOM 2232 O O . ILE A 1 284 ? 86.961 19.811 -135.634 1.00 54.19 284 ILE A O 1
ATOM 2236 N N . ASN A 1 285 ? 87.591 21.377 -134.167 1.00 49.22 285 ASN A N 1
ATOM 2237 C CA . ASN A 1 285 ? 87.674 22.461 -135.157 1.00 49.22 285 ASN A CA 1
ATOM 2238 C C . ASN A 1 285 ? 88.980 22.492 -135.985 1.00 49.22 285 ASN A C 1
ATOM 2240 O O . ASN A 1 285 ? 89.077 23.252 -136.945 1.00 49.22 285 ASN A O 1
ATOM 2244 N N . SER A 1 286 ? 89.972 21.658 -135.651 1.00 47.44 286 SER A N 1
ATOM 2245 C CA . SER A 1 286 ? 91.267 21.589 -136.357 1.00 47.44 286 SER A CA 1
ATOM 2246 C C . SER A 1 286 ? 91.285 20.579 -137.525 1.00 47.44 286 SER A C 1
ATOM 2248 O O . SER A 1 286 ? 92.067 20.723 -138.459 1.00 47.44 286 SER A O 1
ATOM 2250 N N . ASN A 1 287 ? 90.385 19.585 -137.541 1.00 46.66 287 ASN A N 1
ATOM 2251 C CA . ASN A 1 287 ? 90.489 18.430 -138.451 1.00 46.66 287 ASN A CA 1
ATOM 2252 C C . ASN A 1 287 ? 89.524 18.411 -139.655 1.00 46.66 287 ASN A C 1
ATOM 2254 O O . ASN A 1 287 ? 89.601 17.494 -140.467 1.00 46.66 287 ASN A O 1
ATOM 2258 N N . TYR A 1 288 ? 88.654 19.412 -139.836 1.00 45.47 288 TYR A N 1
ATOM 2259 C CA . TYR A 1 288 ? 87.638 19.396 -140.909 1.00 45.47 288 TYR A CA 1
ATOM 2260 C C . TYR A 1 288 ? 87.913 20.315 -142.113 1.00 45.47 288 TYR A C 1
ATOM 2262 O O . TYR A 1 288 ? 87.098 20.363 -143.031 1.00 45.47 288 TYR A O 1
ATOM 2270 N N . LYS A 1 289 ? 89.062 21.009 -142.179 1.00 43.25 289 LYS A N 1
ATOM 2271 C CA . LYS A 1 289 ? 89.369 21.951 -143.280 1.00 43.25 289 LYS A CA 1
ATOM 2272 C C . LYS A 1 289 ? 90.423 21.477 -144.299 1.00 43.25 289 LYS A C 1
ATOM 2274 O O . LYS A 1 289 ? 90.757 22.231 -145.202 1.00 43.25 289 LYS A O 1
ATOM 2279 N N . LEU A 1 290 ? 90.905 20.232 -144.210 1.00 45.94 290 LEU A N 1
ATOM 2280 C CA . LEU A 1 290 ? 91.964 19.691 -145.090 1.00 45.94 290 LEU A CA 1
ATOM 2281 C C . LEU A 1 290 ? 91.515 18.598 -146.085 1.00 45.94 290 LEU A C 1
ATOM 2283 O O . LEU A 1 290 ? 92.349 18.069 -146.811 1.00 45.94 290 LEU A O 1
ATOM 2287 N N . ALA A 1 291 ? 90.222 18.265 -146.172 1.00 43.50 291 ALA A N 1
ATOM 2288 C CA . ALA A 1 291 ? 89.756 17.102 -146.946 1.00 43.50 291 ALA A CA 1
ATOM 2289 C C . ALA A 1 291 ? 88.811 17.407 -148.130 1.00 43.50 291 ALA A C 1
ATOM 2291 O O . ALA A 1 291 ? 88.174 16.483 -148.628 1.00 43.50 291 ALA A O 1
ATOM 2292 N N . PHE A 1 292 ? 88.715 18.659 -148.607 1.00 46.81 292 PHE A N 1
ATOM 2293 C CA . PHE A 1 292 ? 87.830 19.011 -149.738 1.00 46.81 292 PHE A CA 1
ATOM 2294 C C . PHE A 1 292 ? 88.522 19.418 -151.055 1.00 46.81 292 PHE A C 1
ATOM 2296 O O . PHE A 1 292 ? 87.849 19.435 -152.080 1.00 46.81 292 PHE A O 1
ATOM 2303 N N . ASP A 1 293 ? 89.850 19.599 -151.095 1.00 44.97 293 ASP A N 1
ATOM 2304 C CA . ASP A 1 293 ? 90.553 20.032 -152.326 1.00 44.97 293 ASP A CA 1
ATOM 2305 C C . ASP A 1 293 ? 91.221 18.891 -153.127 1.00 44.97 293 ASP A C 1
ATOM 2307 O O . ASP A 1 293 ? 91.786 19.111 -154.196 1.00 44.97 293 ASP A O 1
ATOM 2311 N N . HIS A 1 294 ? 91.111 17.634 -152.681 1.00 50.22 294 HIS A N 1
ATOM 2312 C CA . HIS A 1 294 ? 91.693 16.477 -153.386 1.00 50.22 294 HIS A CA 1
ATOM 2313 C C . HIS A 1 294 ? 90.772 15.833 -154.446 1.00 50.22 294 HIS A C 1
ATOM 2315 O O . HIS A 1 294 ? 91.188 14.898 -155.136 1.00 50.22 294 HIS A O 1
ATOM 2321 N N . LEU A 1 295 ? 89.540 16.332 -154.627 1.00 55.38 295 LEU A N 1
ATOM 2322 C CA . LEU A 1 295 ? 88.586 15.791 -155.608 1.00 55.38 295 LEU A CA 1
ATOM 2323 C C . LEU A 1 295 ? 88.751 16.354 -157.037 1.00 55.38 295 LEU A C 1
ATOM 2325 O O . LEU A 1 295 ? 88.345 15.690 -157.995 1.00 55.38 295 LEU A O 1
ATOM 2329 N N . ASP A 1 296 ? 89.385 17.518 -157.215 1.00 53.50 296 ASP A N 1
ATOM 2330 C CA . ASP A 1 296 ? 89.561 18.148 -158.540 1.00 53.50 296 ASP A CA 1
ATOM 2331 C C . ASP A 1 296 ? 90.755 17.588 -159.340 1.00 53.50 296 ASP A C 1
ATOM 2333 O O . ASP A 1 296 ? 90.733 17.548 -160.577 1.00 53.50 296 ASP A O 1
ATOM 2337 N N . GLY A 1 297 ? 91.760 17.032 -158.656 1.00 52.28 297 GLY A N 1
ATOM 2338 C CA . GLY A 1 297 ? 92.880 16.332 -159.300 1.00 52.28 297 GLY A CA 1
ATOM 2339 C C . GLY A 1 297 ? 92.473 15.003 -159.952 1.00 52.28 297 GLY A C 1
ATOM 2340 O O . GLY A 1 297 ? 92.928 14.673 -161.049 1.00 52.28 297 GLY A O 1
ATOM 2341 N N . LEU A 1 298 ? 91.551 14.262 -159.327 1.00 57.97 298 LEU A N 1
ATOM 2342 C CA . LEU A 1 298 ? 91.089 12.958 -159.823 1.00 57.97 298 LEU A CA 1
ATOM 2343 C C . LEU A 1 298 ? 90.210 13.077 -161.079 1.00 57.97 298 LEU A C 1
ATOM 2345 O O . LEU A 1 298 ? 90.308 12.240 -161.978 1.00 57.97 298 LEU A O 1
ATOM 2349 N N . LYS A 1 299 ? 89.417 14.151 -161.202 1.00 56.53 299 LYS A N 1
ATOM 2350 C CA . LYS A 1 299 ? 88.639 14.444 -162.421 1.00 56.53 299 LYS A CA 1
ATOM 2351 C C . LYS A 1 299 ? 89.537 14.758 -163.619 1.00 56.53 299 LYS A C 1
ATOM 2353 O O . LYS A 1 299 ? 89.269 14.289 -164.724 1.00 56.53 299 LYS A O 1
ATOM 2358 N N . SER A 1 300 ? 90.625 15.494 -163.400 1.00 56.62 300 SER A N 1
ATOM 2359 C CA . SER A 1 300 ? 91.578 15.860 -164.457 1.00 56.62 300 SER A CA 1
ATOM 2360 C C . SER A 1 300 ? 92.363 14.646 -164.977 1.00 56.62 300 SER A C 1
ATOM 2362 O O . SER A 1 300 ? 92.579 14.514 -166.183 1.00 56.62 300 SER A O 1
ATOM 2364 N N . TYR A 1 301 ? 92.714 13.707 -164.092 1.00 64.06 301 TYR A N 1
ATOM 2365 C CA . TYR A 1 301 ? 93.370 12.448 -164.463 1.00 64.06 301 TYR A CA 1
ATOM 2366 C C . TYR A 1 301 ? 92.428 11.488 -165.211 1.00 64.06 301 TYR A C 1
ATOM 2368 O O . TYR A 1 301 ? 92.822 10.893 -166.215 1.00 64.06 301 TYR A O 1
ATOM 2376 N N . TYR A 1 302 ? 91.156 11.410 -164.803 1.00 67.44 302 TYR A N 1
ATOM 2377 C CA . TYR A 1 302 ? 90.129 10.641 -165.516 1.00 67.44 302 TYR A CA 1
ATOM 2378 C C . TYR A 1 302 ? 89.929 11.132 -166.965 1.00 67.44 302 TYR A C 1
ATOM 2380 O O . TYR A 1 302 ? 89.903 10.325 -167.894 1.00 67.44 302 TYR A O 1
ATOM 2388 N N . PHE A 1 303 ? 89.874 12.452 -167.195 1.00 62.16 303 PHE A N 1
ATOM 2389 C CA . PHE A 1 303 ? 89.766 13.015 -168.551 1.00 62.16 303 PHE A CA 1
ATOM 2390 C C . PHE A 1 303 ? 91.004 12.756 -169.420 1.00 62.16 303 PHE A C 1
ATOM 2392 O O . PHE A 1 303 ? 90.869 12.513 -170.623 1.00 62.16 303 PHE A O 1
ATOM 2399 N N . TRP A 1 304 ? 92.202 12.768 -168.831 1.00 70.75 304 TRP A N 1
ATOM 2400 C CA . TRP A 1 304 ? 93.433 12.415 -169.539 1.00 70.75 304 TRP A CA 1
ATOM 2401 C C . TRP A 1 304 ? 93.448 10.938 -169.965 1.00 70.75 304 TRP A C 1
ATOM 2403 O O . TRP A 1 304 ? 93.762 10.643 -171.120 1.00 70.75 304 TRP A O 1
ATOM 2413 N N . LEU A 1 305 ? 93.037 10.016 -169.086 1.00 65.31 305 LEU A N 1
ATOM 2414 C CA . LEU A 1 305 ? 92.945 8.584 -169.400 1.00 65.31 305 LEU A CA 1
ATOM 2415 C C . LEU A 1 305 ? 91.921 8.297 -170.515 1.00 65.31 305 LEU A C 1
ATOM 2417 O O . LEU A 1 305 ? 92.204 7.509 -171.419 1.00 65.31 305 LEU A O 1
ATOM 2421 N N . LYS A 1 306 ? 90.773 8.992 -170.502 1.00 67.56 306 LYS A N 1
ATOM 2422 C CA . LYS A 1 306 ? 89.724 8.869 -171.529 1.00 67.56 306 LYS A CA 1
ATOM 2423 C C . LYS A 1 306 ? 90.178 9.384 -172.902 1.00 67.56 306 LYS A C 1
ATOM 2425 O O . LYS A 1 306 ? 89.940 8.741 -173.919 1.00 67.56 306 LYS A O 1
ATOM 2430 N N . LYS A 1 307 ? 90.891 10.520 -172.946 1.00 69.19 307 LYS A N 1
ATOM 2431 C CA . LYS A 1 307 ? 91.410 11.124 -174.191 1.00 69.19 307 LYS A CA 1
ATOM 2432 C C . LYS A 1 307 ? 92.510 10.284 -174.864 1.00 69.19 307 LYS A C 1
ATOM 2434 O O . LYS A 1 307 ? 92.676 10.384 -176.074 1.00 69.19 307 LYS A O 1
ATOM 2439 N N . ASN A 1 308 ? 93.231 9.457 -174.102 1.00 70.75 308 ASN A N 1
ATOM 2440 C CA . ASN A 1 308 ? 94.286 8.565 -174.605 1.00 70.75 308 ASN A CA 1
ATOM 2441 C C . ASN A 1 308 ? 93.811 7.115 -174.850 1.00 70.75 308 ASN A C 1
ATOM 2443 O O . ASN A 1 308 ? 94.636 6.244 -175.109 1.00 70.75 308 ASN A O 1
ATOM 2447 N N . GLY A 1 309 ? 92.503 6.835 -174.774 1.00 59.44 309 GLY A N 1
ATOM 2448 C CA . GLY A 1 309 ? 91.931 5.527 -175.124 1.00 59.44 309 GLY A CA 1
ATOM 2449 C C . GLY A 1 309 ? 92.227 4.385 -174.143 1.00 59.44 309 GLY A C 1
ATOM 2450 O O . GLY A 1 309 ? 92.062 3.224 -174.504 1.00 59.44 309 GLY A O 1
ATOM 2451 N N . LEU A 1 310 ? 92.657 4.692 -172.913 1.00 64.12 310 LEU A N 1
ATOM 2452 C CA . LEU A 1 310 ? 93.013 3.693 -171.890 1.00 64.12 310 LEU A CA 1
ATOM 2453 C C . LEU A 1 310 ? 91.813 3.242 -171.032 1.00 64.12 310 LEU A C 1
ATOM 2455 O O . LEU A 1 310 ? 91.925 2.269 -170.292 1.00 64.12 310 LEU A O 1
ATOM 2459 N N . ILE A 1 311 ? 90.675 3.935 -171.141 1.00 65.31 311 ILE A N 1
ATOM 2460 C CA . ILE A 1 311 ? 89.372 3.631 -170.523 1.00 65.31 311 ILE A CA 1
ATOM 2461 C C . ILE A 1 311 ? 88.244 4.170 -171.431 1.00 65.31 311 ILE A C 1
ATOM 2463 O O . ILE A 1 311 ? 88.463 5.164 -172.129 1.00 65.31 311 ILE A O 1
ATOM 2467 N N . GLN A 1 312 ? 87.061 3.531 -171.436 1.00 56.59 312 GLN A N 1
ATOM 2468 C CA . GLN A 1 312 ? 85.855 4.014 -172.146 1.00 56.59 312 GLN A CA 1
ATOM 2469 C C . GLN A 1 312 ? 85.073 5.073 -171.360 1.00 56.59 312 GLN A C 1
ATOM 2471 O O . GLN A 1 312 ? 85.069 5.041 -170.110 1.00 56.59 312 GLN A O 1
#

pLDDT: mean 71.96, std 17.03, range [39.12, 98.44]

InterPro domains:
  IPR000086 NUDIX hydrolase domain [PF00293] (43-150)
  IPR000086 NUDIX hydrolase domain [PS51462] (39-170)
  IPR015797 NUDIX hydrolase-like domain superfamily [SSF55811] (31-157)

Secondary structure (DSSP, 8-state):
-GGGTS-SS---HHHHHHHHHHHHHHHHHTS------PEEEEEEE-EEE-TTS-EEEEEEEE-SSSSTT-EE-EEEEPPTT--HHHHHHHHHHHHH---EEEEEEEEEE--TTSSTTS-EEEEEEEEEES-TTPPP---SSEEEEEEEETHHHHHHHHHHHHHHHHHHHHHHHHHIIIIIHHHIIIIIHHHHHHHIIIIIHHHHHHHHHHHIIIIIHHHHHHHIIIIIHHHHHHHHHHHHHHHHHHHHHHHHHHHHHHHIIIIIHHHHHHHHHHHHHHHTHHHHSSSSSSSSSSHHHHHHHHHHHHHTTS--

Radius of gyration: 75.09 Å; chains: 1; bounding box: 136×68×212 Å

Organism: Anaeramoeba ignava (NCBI:txid1746090)

Sequence (312 aa):
MLENFFGKSNLTNCSKKFGLFLVQNLKKSFSNKKYKKPSITVDAGVHRFNHKKELEILLIKRKNPPFKGHFAFCGGFVDYGENPEKSVLRELKEETNLDGKNPVIFAVRGNPDRDPRGHTISLFYHVDLINPKQEPEAGDDAAHAMFLPISYFLDINSNINPNINPNINSNINSDINSNFNPNINSNINPNINSNINSNFNPNINSNINSNINSNINSNIKSNINSNINPNINPNINSNINSNINSNINSNINSNINSNINSNINPNINSNINSNINSNINPNINSNYKLAFDHLDGLKSYYFWLKKNGLIQ